Protein AF-A0A2V8X1L9-F1 (afdb_monomer_lite)

Sequence (234 aa):
MTRKKEAHMNFSSSFFAGILWTALLAPAVAGLPQGQNSQAAVSQLGAVSFAGVPQSTQTIVVRVDSVLKKPPAVSLKKGDNVTVELKDPSAFQQGTQATFYTEGWIFGSGVAVKELGHEFNAGGASAAGAGTGETALGYTQEQISDQELRDRLNSADFVVIGRVTDVHRWTVPKSATPRRVSEHDPDWHEAVVQVQSVLKGAQVKGNKVVVRFPGRNDVAWVHSPKFEKNQQGI

Secondary structure (DSSP, 8-state):
---------------------------PPP---------EEEEEES--SSTTS---TTEEEEEES--S---TT----TT-EEEEE-S-GGG--TT-EEEEEEEEEEESSSEEEEEEEEEE----S----SS-HHHHHHHHHHHHHHHHHHHHHHH-S-EEEEEEEEEEEPPPPTTSPPPPPPTT---EEEEEEEEEEEEESSPPGGGEEEEEEE-S--TTTTTS----TT-EE-

Foldseek 3Di:
DDDDDDDDDDDDDDDDDDDDDDDDDDDDDDDDPDQWDKKKFFAAAQDAPDPVDDGGRQKTKIATQTDNDDDPPDPDDHRAIEIEREPDSVVDDGGWMKDFDWDFDDDDPGGYTYGLDIDTDPPDDDDDDPDPRVVVVVVVVVVSVVVVVVVVVVPDQWDFWWWFADKAFDDDDPPDDDDDDDPPDFRKMKTWTQTPGTPHHDDDPPSIDIDIARQDCDPVRVPTDDDDHGDTDD

pLDDT: mean 72.95, std 21.49, range [26.83, 97.12]

Radius of gyration: 32.73 Å; chains: 1; bounding box: 58×50×124 Å

Structure (mmCIF, N/CA/C/O backbone):
data_AF-A0A2V8X1L9-F1
#
_entry.id   AF-A0A2V8X1L9-F1
#
loop_
_atom_site.group_PDB
_atom_site.id
_atom_site.type_symbol
_atom_site.label_atom_id
_atom_site.label_alt_id
_atom_site.label_comp_id
_atom_site.label_asym_id
_atom_site.label_entity_id
_atom_site.label_seq_id
_atom_site.pdbx_PDB_ins_code
_atom_site.Cartn_x
_atom_site.Cartn_y
_atom_site.Cartn_z
_atom_site.occupancy
_atom_site.B_iso_or_equiv
_atom_site.auth_seq_id
_atom_site.auth_comp_id
_atom_site.auth_asym_id
_atom_site.auth_atom_id
_atom_site.pdbx_PDB_model_num
ATOM 1 N N . MET A 1 1 ? 35.071 -14.359 92.914 1.00 40.81 1 MET A N 1
ATOM 2 C CA . MET A 1 1 ? 34.390 -14.413 91.601 1.00 40.81 1 MET A CA 1
ATOM 3 C C . MET A 1 1 ? 33.181 -13.502 91.648 1.00 40.81 1 MET A C 1
ATOM 5 O O . MET A 1 1 ? 32.307 -13.664 92.487 1.00 40.81 1 MET A O 1
ATOM 9 N N . THR A 1 2 ? 33.250 -12.460 90.837 1.00 42.09 2 THR A N 1
ATOM 10 C CA . THR A 1 2 ? 32.562 -11.174 90.944 1.00 42.09 2 THR A CA 1
ATOM 11 C C . THR A 1 2 ? 31.096 -11.261 90.520 1.00 42.09 2 THR A C 1
ATOM 13 O O . THR A 1 2 ? 30.784 -11.633 89.391 1.00 42.09 2 THR A O 1
ATOM 16 N N . ARG A 1 3 ? 30.183 -10.871 91.418 1.00 37.41 3 ARG A N 1
ATOM 17 C CA . ARG A 1 3 ? 28.773 -10.608 91.115 1.00 37.41 3 ARG A CA 1
ATOM 18 C C . ARG A 1 3 ? 28.363 -9.267 91.730 1.00 37.41 3 ARG A C 1
ATOM 20 O O . ARG A 1 3 ? 28.367 -9.123 92.941 1.00 37.41 3 ARG A O 1
ATOM 27 N N . LYS A 1 4 ? 27.878 -8.401 90.836 1.00 33.44 4 LYS A N 1
ATOM 28 C CA . LYS A 1 4 ? 26.681 -7.553 90.967 1.00 33.44 4 LYS A CA 1
ATOM 29 C C . LYS A 1 4 ? 26.754 -6.252 91.801 1.00 33.44 4 LYS A C 1
ATOM 31 O O . LYS A 1 4 ? 26.730 -6.279 93.018 1.00 33.44 4 LYS A O 1
ATOM 36 N N . LYS A 1 5 ? 26.585 -5.160 91.038 1.00 38.94 5 LYS A N 1
ATOM 37 C CA . LYS A 1 5 ? 25.763 -3.952 91.269 1.00 38.94 5 LYS A CA 1
ATOM 38 C C . LYS A 1 5 ? 26.066 -3.047 92.473 1.00 38.94 5 LYS A C 1
ATOM 40 O O . LYS A 1 5 ? 25.576 -3.274 93.567 1.00 38.94 5 LYS A O 1
ATOM 45 N N . GLU A 1 6 ? 26.617 -1.895 92.118 1.00 35.75 6 GLU A N 1
ATOM 46 C CA . GLU A 1 6 ? 26.373 -0.547 92.650 1.00 35.75 6 GLU A CA 1
ATOM 47 C C . GLU A 1 6 ? 26.280 0.363 91.401 1.00 35.75 6 GLU A C 1
ATOM 49 O O . GLU A 1 6 ? 26.798 -0.011 90.351 1.00 35.75 6 GLU A O 1
ATOM 54 N N . ALA A 1 7 ? 25.647 1.527 91.334 1.00 35.28 7 ALA A N 1
ATOM 55 C CA . ALA A 1 7 ? 24.811 2.311 92.228 1.00 35.28 7 ALA A CA 1
ATOM 56 C C . ALA A 1 7 ? 24.278 3.491 91.376 1.00 35.28 7 ALA A C 1
ATOM 58 O O . ALA A 1 7 ? 24.995 3.996 90.522 1.00 35.28 7 ALA A O 1
ATOM 59 N N . HIS A 1 8 ? 23.029 3.883 91.636 1.00 31.09 8 HIS A N 1
ATOM 60 C CA . HIS A 1 8 ? 22.464 5.244 91.626 1.00 31.09 8 HIS A CA 1
ATOM 61 C C . HIS A 1 8 ? 22.627 6.174 90.391 1.00 31.09 8 HIS A C 1
ATOM 63 O O . HIS A 1 8 ? 23.721 6.516 89.974 1.00 31.09 8 HIS A O 1
ATOM 69 N N . MET A 1 9 ? 21.537 6.538 89.694 1.00 29.69 9 MET A N 1
ATOM 70 C CA . MET A 1 9 ? 20.542 7.604 89.997 1.00 29.69 9 MET A CA 1
ATOM 71 C C . MET A 1 9 ? 21.063 9.022 89.680 1.00 29.69 9 MET A C 1
ATOM 73 O O . MET A 1 9 ? 21.960 9.486 90.373 1.00 29.69 9 MET A O 1
ATOM 77 N N . ASN A 1 10 ? 20.460 9.726 88.703 1.00 30.48 10 ASN A N 1
ATOM 78 C CA . ASN A 1 10 ? 19.725 10.997 88.910 1.00 30.48 10 ASN A CA 1
ATOM 79 C C . ASN A 1 10 ? 19.545 11.890 87.658 1.00 30.48 10 ASN A C 1
ATOM 81 O O . ASN A 1 10 ? 20.459 12.046 86.863 1.00 30.48 10 ASN A O 1
ATOM 85 N N . PHE A 1 11 ? 18.357 12.524 87.630 1.00 31.80 11 PHE A N 1
ATOM 86 C CA . PHE A 1 11 ? 17.989 13.889 87.184 1.00 31.80 11 PHE A CA 1
ATOM 87 C C . PHE A 1 11 ? 18.270 14.323 85.727 1.00 31.80 11 PHE A C 1
ATOM 89 O O . PHE A 1 11 ? 19.395 14.286 85.264 1.00 31.80 11 PHE A O 1
ATOM 96 N N . SER A 1 12 ? 17.268 14.659 84.900 1.00 29.22 12 SER A N 1
ATOM 97 C CA . SER A 1 12 ? 16.266 15.757 84.925 1.00 29.22 12 SER A CA 1
ATOM 98 C C . SER A 1 12 ? 16.727 17.022 84.180 1.00 29.22 12 SER A C 1
ATOM 100 O O . SER A 1 12 ? 17.724 17.627 84.542 1.00 29.22 12 SER A O 1
ATOM 102 N N . SER A 1 13 ? 15.904 17.398 83.190 1.00 29.02 13 SER A N 1
ATOM 103 C CA . SER A 1 13 ? 15.524 18.745 82.720 1.00 29.02 13 SER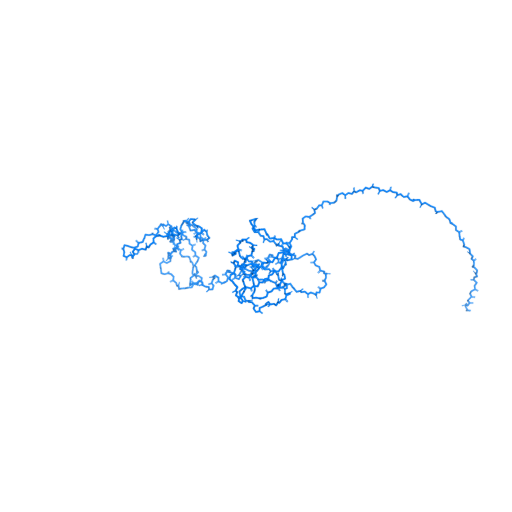 A CA 1
ATOM 104 C C . SER A 1 13 ? 16.604 19.788 82.393 1.00 29.02 13 SER A C 1
ATOM 106 O O . SER A 1 13 ? 17.300 20.253 83.289 1.00 29.02 13 SER A O 1
ATOM 108 N N . SER A 1 14 ? 16.569 20.335 81.162 1.00 31.83 14 SER A N 1
ATOM 109 C CA . SER A 1 14 ? 16.125 21.730 80.896 1.00 31.83 14 SER A CA 1
ATOM 110 C C . SER A 1 14 ? 16.596 22.330 79.549 1.00 31.83 14 SER A C 1
ATOM 112 O O . SER A 1 14 ? 17.787 22.469 79.319 1.00 31.83 14 SER A O 1
ATOM 114 N N . PHE A 1 15 ? 15.608 22.808 78.773 1.00 28.77 15 PHE A N 1
ATOM 115 C CA . PHE A 1 15 ? 15.495 24.136 78.124 1.00 28.77 15 PHE A CA 1
ATOM 116 C C . PHE A 1 15 ? 16.276 24.586 76.857 1.00 28.77 15 PHE A C 1
ATOM 118 O O . PHE A 1 15 ? 17.437 24.269 76.637 1.00 28.77 15 PHE A O 1
ATOM 125 N N . PHE A 1 16 ? 15.564 25.495 76.153 1.00 30.25 16 PHE A N 1
ATOM 126 C CA . PHE A 1 16 ? 15.884 26.453 75.067 1.00 30.25 16 PHE A CA 1
ATOM 127 C C . PHE A 1 16 ? 15.690 25.952 73.619 1.00 30.25 16 PHE A C 1
ATOM 129 O O . PHE A 1 16 ? 16.371 25.041 73.179 1.00 30.25 16 PHE A O 1
ATOM 136 N N . ALA A 1 17 ? 14.646 26.363 72.879 1.00 27.16 17 ALA A N 1
ATOM 137 C CA . ALA A 1 17 ? 14.254 27.691 72.348 1.00 27.16 17 ALA A CA 1
ATOM 138 C C . ALA A 1 17 ? 14.677 27.876 70.871 1.00 27.16 17 ALA A C 1
ATOM 140 O O . ALA A 1 17 ? 15.797 27.542 70.507 1.00 27.16 17 ALA A O 1
ATOM 141 N N . GLY A 1 18 ? 13.788 28.454 70.047 1.00 27.91 18 GLY A N 1
ATOM 142 C CA . GLY A 1 18 ? 14.065 28.907 68.667 1.00 27.91 18 GLY A CA 1
ATOM 143 C C . GLY A 1 18 ? 13.053 28.356 67.651 1.00 27.91 18 GLY A C 1
ATOM 144 O O . GLY A 1 18 ? 13.156 27.204 67.260 1.00 27.91 18 GLY A O 1
ATOM 145 N N . ILE A 1 19 ? 11.922 29.017 67.378 1.00 33.62 19 ILE A N 1
ATOM 146 C CA . ILE A 1 19 ? 11.718 30.198 66.507 1.00 33.62 19 ILE A CA 1
ATOM 147 C C . ILE A 1 19 ? 11.780 29.862 65.001 1.00 33.62 19 ILE A C 1
ATOM 149 O O . ILE A 1 19 ? 12.839 29.766 64.395 1.00 33.62 19 ILE A O 1
ATOM 153 N N . LEU A 1 20 ? 10.571 29.710 64.448 1.00 26.83 20 LEU A N 1
ATOM 154 C CA . LEU A 1 20 ? 10.022 30.245 63.193 1.00 26.83 20 LEU A CA 1
ATOM 155 C C . LEU A 1 20 ? 10.998 30.944 62.221 1.00 26.83 20 LEU A C 1
ATOM 157 O O . LEU A 1 20 ? 11.445 32.045 62.516 1.00 26.83 20 LEU A O 1
ATOM 161 N N . TRP A 1 21 ? 11.155 30.404 61.006 1.00 26.89 21 TRP A N 1
ATOM 162 C CA . TRP A 1 21 ? 11.522 31.166 59.801 1.00 26.89 21 TRP A CA 1
ATOM 163 C C . TRP A 1 21 ? 10.504 30.884 58.687 1.00 26.89 21 TRP A C 1
ATOM 165 O O . TRP A 1 21 ? 10.397 29.775 58.170 1.00 26.89 21 TRP A O 1
ATOM 175 N N . THR A 1 22 ? 9.742 31.914 58.326 1.00 37.50 22 THR A N 1
ATOM 176 C CA . THR A 1 22 ? 9.046 32.039 57.044 1.00 37.50 22 THR A CA 1
ATOM 177 C C . THR A 1 22 ? 10.067 32.263 55.933 1.00 37.50 22 THR A C 1
ATOM 179 O O . THR A 1 22 ? 10.835 33.220 56.002 1.00 37.50 22 THR A O 1
ATOM 182 N N . ALA A 1 23 ? 10.013 31.454 54.877 1.00 36.12 23 ALA A N 1
ATOM 183 C CA . ALA A 1 23 ? 10.635 31.765 53.596 1.00 36.12 23 ALA A CA 1
ATOM 184 C C . ALA A 1 23 ? 9.617 31.529 52.471 1.00 36.12 23 ALA A C 1
ATOM 186 O O . ALA A 1 23 ? 9.312 30.394 52.109 1.00 36.12 23 ALA A O 1
ATOM 187 N N . LEU A 1 24 ? 9.083 32.630 51.930 1.00 39.97 24 LEU A N 1
ATOM 188 C CA . LEU A 1 24 ? 8.652 32.685 50.537 1.00 39.97 24 LEU A CA 1
ATOM 189 C C . LEU A 1 24 ? 9.900 32.510 49.668 1.00 39.97 24 LEU A C 1
ATOM 191 O O . LEU A 1 24 ? 10.828 33.301 49.806 1.00 39.97 24 LEU A O 1
ATOM 195 N N . LEU A 1 25 ? 9.882 31.545 48.752 1.00 33.91 25 LEU A N 1
ATOM 196 C CA . LEU A 1 25 ? 10.544 31.621 47.446 1.00 33.91 25 LEU A CA 1
ATOM 197 C C . LEU A 1 25 ? 10.112 30.409 46.618 1.00 33.91 25 LEU A C 1
ATOM 199 O O . LEU A 1 25 ? 10.512 29.276 46.870 1.00 33.91 25 LEU A O 1
ATOM 203 N N . ALA A 1 26 ? 9.267 30.670 45.624 1.00 43.47 26 ALA A N 1
ATOM 204 C CA . ALA A 1 26 ? 9.088 29.769 44.502 1.00 43.47 26 ALA A CA 1
ATOM 205 C C . ALA A 1 26 ? 10.392 29.702 43.691 1.00 43.47 26 ALA A C 1
ATOM 207 O O . ALA A 1 26 ? 11.016 30.739 43.455 1.00 43.47 26 ALA A O 1
ATOM 208 N N . PRO A 1 27 ? 10.721 28.526 43.146 1.00 36.75 27 PRO A N 1
ATOM 209 C CA . PRO A 1 27 ? 11.307 28.453 41.827 1.00 36.75 27 PRO A CA 1
ATOM 210 C C . PRO A 1 27 ? 10.333 27.742 40.889 1.00 36.75 27 PRO A C 1
ATOM 212 O O . PRO A 1 27 ? 9.888 26.620 41.131 1.00 36.75 27 PRO A O 1
ATOM 215 N N . ALA A 1 28 ? 10.015 28.422 39.790 1.00 40.41 28 ALA A N 1
ATOM 216 C CA . ALA A 1 28 ? 9.511 27.784 38.591 1.00 40.41 28 ALA A CA 1
ATOM 217 C C . ALA A 1 28 ? 10.495 26.677 38.181 1.00 40.41 28 ALA A C 1
ATOM 219 O O . ALA A 1 28 ? 11.647 26.962 37.854 1.00 40.41 28 ALA A O 1
ATOM 220 N N . VAL A 1 29 ? 10.047 25.422 38.204 1.00 37.03 29 VAL A N 1
ATOM 221 C CA . VAL A 1 29 ? 10.739 24.329 37.520 1.00 37.03 29 VAL A CA 1
ATOM 222 C C . VAL A 1 29 ? 10.028 24.101 36.198 1.00 37.03 29 VAL A C 1
ATOM 224 O O . VAL A 1 29 ? 8.828 23.837 36.139 1.00 37.03 29 VAL A O 1
ATOM 227 N N . ALA A 1 30 ? 10.818 24.297 35.150 1.00 31.61 30 ALA A N 1
ATOM 228 C CA . ALA A 1 30 ? 10.492 24.165 33.750 1.00 31.61 30 ALA A CA 1
ATOM 229 C C . ALA A 1 30 ? 9.739 22.865 33.436 1.00 31.61 30 ALA A C 1
ATOM 231 O O . ALA A 1 30 ? 10.090 21.785 33.911 1.00 31.61 30 ALA A O 1
ATOM 232 N N . GLY A 1 31 ? 8.727 22.991 32.575 1.00 31.81 31 GLY A N 1
ATOM 233 C CA . GLY A 1 31 ? 8.073 21.860 31.940 1.00 31.81 31 GLY A CA 1
ATOM 234 C C . GLY A 1 31 ? 9.080 21.074 31.107 1.00 31.81 31 GLY A C 1
ATOM 235 O O . GLY A 1 31 ? 9.596 21.565 30.105 1.00 31.81 31 GLY A O 1
ATOM 236 N N . LEU A 1 32 ? 9.339 19.843 31.530 1.00 28.42 32 LEU A N 1
ATOM 237 C CA . LEU A 1 32 ? 9.913 18.812 30.681 1.00 28.42 32 LEU A CA 1
ATOM 238 C C . LEU A 1 32 ? 8.777 18.247 29.811 1.00 28.42 32 LEU A C 1
ATOM 240 O O . LEU A 1 32 ? 7.726 17.901 30.360 1.00 28.42 32 LEU A O 1
ATOM 244 N N . PRO A 1 33 ? 8.937 18.141 28.481 1.00 33.91 33 PRO A N 1
ATOM 245 C CA . PRO A 1 33 ? 7.955 17.468 27.647 1.00 33.91 33 PRO A CA 1
ATOM 246 C C . PRO A 1 33 ? 8.011 15.971 27.968 1.00 33.91 33 PRO A C 1
ATOM 248 O O . PRO A 1 33 ? 8.918 15.262 27.538 1.00 33.91 33 PRO A O 1
ATOM 251 N N . GLN A 1 34 ? 7.062 15.484 28.770 1.00 32.19 34 GLN A N 1
ATOM 252 C CA . GLN A 1 34 ? 6.859 14.047 28.928 1.00 32.19 34 GLN A CA 1
ATOM 253 C C . GLN A 1 34 ? 6.385 13.484 27.586 1.00 32.19 34 GLN A C 1
ATOM 255 O O . GLN A 1 34 ? 5.297 13.823 27.120 1.00 32.19 34 GLN A O 1
ATOM 260 N N . GLY A 1 35 ? 7.221 12.642 26.974 1.00 29.89 35 GLY A N 1
ATOM 261 C CA . GLY A 1 35 ? 6.870 11.835 25.810 1.00 29.89 35 GLY A CA 1
ATOM 262 C C . GLY A 1 35 ? 5.587 11.048 26.078 1.00 29.89 35 GLY A C 1
ATOM 263 O O . GLY A 1 35 ? 5.426 10.424 27.128 1.00 29.89 35 GLY A O 1
ATOM 264 N N . GLN A 1 36 ? 4.633 11.167 25.158 1.00 33.34 36 GLN A N 1
ATOM 265 C CA . GLN A 1 36 ? 3.248 10.751 25.355 1.00 33.34 36 GLN A CA 1
ATOM 266 C C . GLN A 1 36 ? 3.009 9.389 24.692 1.00 33.34 36 GLN A C 1
ATOM 268 O O . GLN A 1 36 ? 2.924 9.313 23.474 1.00 33.34 36 GLN A O 1
ATOM 273 N N . ASN A 1 37 ? 2.888 8.327 25.495 1.00 35.59 37 ASN A N 1
ATOM 274 C CA . ASN A 1 37 ? 2.494 6.976 25.063 1.00 35.59 37 ASN A CA 1
ATOM 275 C C . ASN A 1 37 ? 0.999 6.939 24.695 1.00 35.59 37 ASN A C 1
ATOM 277 O O . ASN A 1 37 ? 0.234 7.542 25.435 1.00 35.59 37 ASN A O 1
ATOM 281 N N . SER A 1 38 ? 0.547 6.206 23.664 1.00 42.19 38 SER A N 1
ATOM 282 C CA . SER A 1 38 ? -0.878 5.940 23.334 1.00 42.19 38 SER A CA 1
ATOM 283 C C . SER A 1 38 ? -1.353 4.560 23.662 1.00 42.19 38 SER A C 1
ATOM 285 O O . SER A 1 38 ? -0.887 3.584 23.095 1.00 42.19 38 SER A O 1
ATOM 287 N N . GLN A 1 39 ? -2.368 4.537 24.507 1.00 59.12 39 GLN A N 1
ATOM 288 C CA . GLN A 1 39 ? -3.087 3.368 24.962 1.00 59.12 39 GLN A CA 1
ATOM 289 C C . GLN A 1 39 ? -4.573 3.620 24.669 1.00 59.12 39 GLN A C 1
ATOM 291 O O . GLN A 1 39 ? -5.032 4.766 24.721 1.00 59.12 39 GLN A O 1
ATOM 296 N N . ALA A 1 40 ? -5.325 2.585 24.311 1.00 68.12 40 ALA A N 1
ATOM 297 C CA . ALA A 1 40 ? -6.775 2.660 24.166 1.00 68.12 40 ALA A CA 1
ATOM 298 C C . ALA A 1 40 ? -7.423 1.374 24.691 1.00 68.12 40 ALA A C 1
ATOM 300 O O . ALA A 1 40 ? -6.854 0.287 24.568 1.00 68.12 40 ALA A O 1
ATOM 301 N N . ALA A 1 41 ? -8.620 1.500 25.261 1.00 73.75 41 ALA A N 1
ATOM 302 C CA . ALA A 1 41 ? -9.395 0.383 25.788 1.00 73.75 41 ALA A CA 1
ATOM 303 C C . ALA A 1 41 ? -10.593 0.076 24.882 1.00 73.75 41 ALA A C 1
ATOM 305 O O . ALA A 1 41 ? -11.353 0.978 24.522 1.00 73.75 41 ALA A O 1
ATOM 306 N N . VAL A 1 42 ? -10.801 -1.196 24.538 1.00 73.75 42 VAL A N 1
ATOM 307 C CA . VAL A 1 42 ? -11.973 -1.635 23.767 1.00 73.75 42 VAL A CA 1
ATOM 308 C C . VAL A 1 42 ? -13.238 -1.402 24.590 1.00 73.75 42 VAL A C 1
ATOM 310 O O . VAL A 1 42 ? -13.406 -1.982 25.663 1.00 73.75 42 VAL A O 1
ATOM 313 N N . SER A 1 43 ? -14.146 -0.560 24.100 1.00 71.44 43 SER A N 1
ATOM 314 C CA . SER A 1 43 ? -15.394 -0.232 24.792 1.00 71.44 43 SER A CA 1
ATOM 315 C C . SER A 1 43 ? -16.577 -1.056 24.288 1.00 71.44 43 SER A C 1
ATOM 317 O O . SER A 1 43 ? -17.408 -1.454 25.106 1.00 71.44 43 SER A O 1
ATOM 319 N N . GLN A 1 44 ? -16.654 -1.344 22.981 1.00 72.69 44 GLN A N 1
ATOM 320 C CA . GLN A 1 44 ? -17.733 -2.129 22.365 1.00 72.69 44 GLN A CA 1
ATOM 321 C C . GLN A 1 44 ? -17.217 -2.958 21.179 1.00 72.69 44 GLN A C 1
ATOM 323 O O . GLN A 1 44 ? -16.432 -2.464 20.374 1.00 72.69 44 GLN A O 1
ATOM 328 N N . LEU A 1 45 ? -17.693 -4.200 21.046 1.00 75.94 45 LEU A N 1
ATOM 329 C CA . LEU A 1 45 ? -17.408 -5.075 19.902 1.00 75.94 45 LEU A CA 1
ATOM 330 C C . LEU A 1 45 ? -18.542 -5.017 18.874 1.00 75.94 45 LEU A C 1
ATOM 332 O O . LEU A 1 45 ? -19.707 -4.888 19.249 1.00 75.94 45 LEU A O 1
ATOM 336 N N . GLY A 1 46 ? -18.209 -5.146 17.588 1.00 74.00 46 GLY A N 1
ATOM 337 C CA . GLY A 1 46 ? -19.187 -5.160 16.497 1.00 74.00 46 GLY A CA 1
ATOM 338 C C . GLY A 1 46 ? -19.970 -3.853 16.353 1.00 74.00 46 GLY A C 1
ATOM 339 O O . GLY A 1 46 ? -21.117 -3.884 15.915 1.00 74.00 46 GLY A O 1
ATOM 340 N N . ALA A 1 47 ? -19.400 -2.725 16.782 1.00 78.75 47 ALA A N 1
ATOM 341 C CA . ALA A 1 47 ? -20.075 -1.437 16.909 1.00 78.75 47 ALA A CA 1
ATOM 342 C C . ALA A 1 47 ? -19.250 -0.304 16.285 1.00 78.75 47 ALA A C 1
ATOM 344 O O . ALA A 1 47 ? -18.044 -0.433 16.075 1.00 78.75 47 ALA A O 1
ATOM 345 N N . VAL A 1 48 ? -19.914 0.822 16.025 1.00 80.44 48 VAL A N 1
ATOM 346 C CA . VAL A 1 48 ? -19.321 2.027 15.433 1.00 80.44 48 VAL A CA 1
ATOM 347 C C . VAL A 1 48 ? -19.631 3.251 16.294 1.00 80.44 48 VAL A C 1
ATOM 349 O O . VAL A 1 48 ? -20.692 3.340 16.910 1.00 80.44 48 VAL A O 1
ATOM 352 N N . SER A 1 49 ? -18.707 4.212 16.345 1.00 81.56 49 SER A N 1
ATOM 353 C CA . SER A 1 49 ? -18.830 5.428 17.161 1.00 81.56 49 SER A CA 1
ATOM 354 C C . SER A 1 49 ? -19.634 6.549 16.492 1.00 81.56 49 SER A C 1
ATOM 356 O O . SER A 1 49 ? -19.972 7.528 17.156 1.00 81.56 49 SER A O 1
ATOM 358 N N . PHE A 1 50 ? -19.964 6.421 15.200 1.00 83.69 50 PHE A N 1
ATOM 359 C CA . PHE A 1 50 ? -20.825 7.351 14.464 1.00 83.69 50 PHE A CA 1
ATOM 360 C C . PHE A 1 50 ? -21.449 6.690 13.224 1.00 83.69 50 PHE A C 1
ATOM 362 O O . PHE A 1 50 ? -20.890 5.760 12.650 1.00 83.69 50 PHE A O 1
ATOM 369 N N . ALA A 1 51 ? -22.597 7.208 12.775 1.00 80.44 51 ALA A N 1
ATOM 370 C CA . ALA A 1 51 ? -23.404 6.625 11.692 1.00 80.44 51 ALA A CA 1
ATOM 371 C C . ALA A 1 51 ? -22.736 6.619 10.299 1.00 80.44 51 ALA A C 1
ATOM 373 O O . ALA A 1 51 ? -23.257 6.007 9.373 1.00 80.44 51 ALA A O 1
ATOM 374 N N . GLY A 1 52 ? -21.602 7.306 10.133 1.00 78.00 52 GLY A N 1
ATOM 375 C CA . GLY A 1 52 ? -20.870 7.387 8.864 1.00 78.00 52 GLY A CA 1
ATOM 376 C C . GLY A 1 52 ? -19.995 6.169 8.555 1.00 78.00 52 GLY A C 1
ATOM 377 O O . GLY A 1 52 ? -19.347 6.161 7.514 1.00 78.00 52 GLY A O 1
ATOM 378 N N . VAL A 1 53 ? -19.958 5.165 9.437 1.00 80.94 53 VAL A N 1
ATOM 379 C CA . VAL A 1 53 ? -19.164 3.940 9.271 1.00 80.94 53 VAL A CA 1
ATOM 380 C C . VAL A 1 53 ? -20.097 2.735 9.118 1.00 80.94 53 VAL A C 1
ATOM 382 O O . VAL A 1 53 ? -20.982 2.560 9.958 1.00 80.94 53 VAL A O 1
ATOM 385 N N . PRO A 1 54 ? -19.915 1.877 8.097 1.00 82.06 54 PRO A N 1
ATOM 386 C CA . PRO A 1 54 ? -20.641 0.615 8.002 1.00 82.06 54 PRO A CA 1
ATOM 387 C C . PRO A 1 54 ? -20.307 -0.294 9.188 1.00 82.06 54 PRO A C 1
ATOM 389 O O . PRO A 1 54 ? -19.151 -0.655 9.394 1.00 82.06 54 PRO A O 1
ATOM 392 N N . GLN A 1 55 ? -21.317 -0.671 9.967 1.00 87.06 55 GLN A N 1
ATOM 393 C CA . GLN A 1 55 ? -21.144 -1.590 11.088 1.00 87.06 55 GLN A CA 1
ATOM 394 C C . GLN A 1 55 ? -20.912 -3.017 10.579 1.00 87.06 55 GLN A C 1
ATOM 396 O O . GLN A 1 55 ? -21.642 -3.505 9.715 1.00 87.06 55 GLN A O 1
ATOM 401 N N . SER A 1 56 ? -19.915 -3.702 11.135 1.00 86.25 56 SER A N 1
ATOM 402 C CA . SER A 1 56 ? -19.608 -5.099 10.819 1.00 86.25 56 SER A CA 1
ATOM 403 C C . SER A 1 56 ? -19.111 -5.849 12.057 1.00 86.25 56 SER A C 1
ATOM 405 O O . SER A 1 56 ? -18.883 -5.265 13.117 1.00 86.25 56 SER A O 1
ATOM 407 N N . THR A 1 57 ? -18.902 -7.160 11.936 1.00 85.44 57 THR A N 1
ATOM 408 C CA . THR A 1 57 ? -18.263 -7.963 12.994 1.00 85.44 57 THR A CA 1
ATOM 409 C C . THR A 1 57 ? -16.785 -7.619 13.199 1.00 85.44 57 THR A C 1
ATOM 411 O O . THR A 1 57 ? -16.212 -8.004 14.212 1.00 85.44 57 THR A O 1
ATOM 414 N N . GLN A 1 58 ? -16.174 -6.890 12.261 1.00 87.69 58 GLN A N 1
ATOM 415 C CA . GLN A 1 58 ? -14.779 -6.452 12.316 1.00 87.69 58 GLN A CA 1
ATOM 416 C C . GLN A 1 58 ? -14.626 -5.047 12.909 1.00 87.69 58 GLN A C 1
ATOM 418 O O . GLN A 1 58 ? -13.515 -4.646 13.237 1.00 87.69 58 GLN A O 1
ATOM 423 N N . THR A 1 59 ? -15.714 -4.286 13.060 1.00 88.50 59 THR A N 1
ATOM 424 C CA . THR A 1 59 ? -15.659 -2.947 13.658 1.00 88.50 59 THR A CA 1
ATOM 425 C C . THR A 1 59 ? -15.777 -3.013 15.172 1.00 88.50 59 THR A C 1
ATOM 427 O O . THR A 1 59 ? -16.702 -3.632 15.697 1.00 88.50 59 THR A O 1
ATOM 430 N N . ILE A 1 60 ? -14.883 -2.332 15.878 1.00 90.00 60 ILE A N 1
ATOM 431 C CA . ILE A 1 60 ? -14.960 -2.135 17.325 1.00 90.00 60 ILE A CA 1
ATOM 432 C C . ILE A 1 60 ? -14.937 -0.645 17.659 1.00 90.00 60 ILE A C 1
ATOM 434 O O . ILE A 1 60 ? -14.391 0.167 16.911 1.00 90.00 60 ILE A O 1
ATOM 438 N N . VAL A 1 61 ? -15.483 -0.287 18.819 1.00 89.19 61 VAL A N 1
ATOM 439 C CA . VAL A 1 61 ? -15.295 1.039 19.408 1.00 89.19 61 VAL A CA 1
ATOM 440 C C . VAL A 1 61 ? -14.214 0.937 20.470 1.00 89.19 61 VAL A C 1
ATOM 442 O O . VAL A 1 61 ? -14.308 0.122 21.389 1.00 89.19 61 VAL A O 1
ATOM 445 N N . VAL A 1 62 ? -13.195 1.782 20.356 1.00 90.38 62 VAL A N 1
ATOM 446 C CA . VAL A 1 62 ? -12.146 1.943 21.364 1.00 90.38 62 VAL A CA 1
ATOM 447 C C . VAL A 1 62 ? -12.253 3.322 21.991 1.00 90.38 62 VAL A C 1
ATOM 449 O O . VAL A 1 62 ? -12.459 4.323 21.300 1.00 90.38 62 VAL A O 1
ATOM 452 N N . ARG A 1 63 ? -12.108 3.386 23.310 1.00 90.44 63 ARG A N 1
ATOM 453 C CA . ARG A 1 63 ? -11.955 4.641 24.035 1.00 90.44 63 ARG A CA 1
ATOM 454 C C . ARG A 1 63 ? -10.476 4.982 24.105 1.00 90.44 63 ARG A C 1
ATOM 456 O O . ARG A 1 63 ? -9.676 4.191 24.595 1.00 90.44 63 ARG A O 1
ATOM 463 N N . VAL A 1 64 ? -10.120 6.163 23.622 1.00 89.12 64 VAL A N 1
ATOM 464 C CA . VAL A 1 64 ? -8.733 6.627 23.586 1.00 89.12 64 VAL A CA 1
ATOM 465 C C . VAL A 1 64 ? -8.284 7.000 24.993 1.00 89.12 64 VAL A C 1
ATOM 467 O O . VAL A 1 64 ? -8.823 7.933 25.585 1.00 89.12 64 VAL A O 1
ATOM 470 N N . ASP A 1 65 ? -7.267 6.331 25.524 1.00 83.00 65 ASP A N 1
ATOM 471 C CA . ASP A 1 65 ? -6.651 6.729 26.792 1.00 83.00 65 ASP A CA 1
ATOM 472 C C . ASP A 1 65 ? -5.501 7.716 26.564 1.00 83.00 65 ASP A C 1
ATOM 474 O O . ASP A 1 65 ? -5.302 8.631 27.371 1.00 83.00 65 ASP A O 1
ATOM 478 N N . SER A 1 66 ? -4.806 7.612 25.431 1.00 76.12 66 SER A N 1
ATOM 479 C CA . SER A 1 66 ? -3.776 8.561 24.999 1.00 76.12 66 SER A CA 1
ATOM 480 C C . SER A 1 66 ? -3.478 8.457 23.493 1.00 76.12 66 SER A C 1
ATOM 482 O O . SER A 1 66 ? -3.926 7.513 22.853 1.00 76.12 66 SER A O 1
ATOM 484 N N . VAL A 1 67 ? -2.758 9.430 22.901 1.00 83.62 67 VAL A N 1
ATOM 485 C CA . VAL A 1 67 ? -2.428 9.490 21.450 1.00 83.62 67 VAL A CA 1
ATOM 486 C C . VAL A 1 67 ? -0.900 9.624 21.236 1.00 83.62 67 VAL A C 1
ATOM 488 O O . VAL A 1 67 ? -0.342 10.627 21.661 1.00 83.62 67 VAL A O 1
ATOM 491 N N . LEU A 1 68 ? -0.238 8.644 20.586 1.00 77.00 68 LEU A N 1
ATOM 492 C CA . LEU A 1 68 ? 1.214 8.589 20.301 1.00 77.00 68 LEU A CA 1
ATOM 493 C C . LEU A 1 68 ? 1.538 9.530 19.153 1.00 77.00 68 LEU A C 1
ATOM 495 O O . LEU A 1 68 ? 2.440 10.358 19.211 1.00 77.00 68 LEU A O 1
ATOM 499 N N . LYS A 1 69 ? 0.806 9.338 18.056 1.00 79.19 69 LYS A N 1
ATOM 500 C CA . LYS A 1 69 ? 1.042 9.991 16.780 1.00 79.19 69 LYS A CA 1
ATOM 501 C C . LYS A 1 69 ? -0.286 10.136 16.065 1.00 79.19 69 LYS A C 1
ATOM 503 O O . LYS A 1 69 ? -1.044 9.179 15.937 1.00 79.19 69 LYS A O 1
ATOM 508 N N . LYS A 1 70 ? -0.558 11.346 15.590 1.00 80.50 70 LYS A N 1
ATOM 509 C CA . LYS A 1 70 ? -1.707 11.638 14.737 1.00 80.50 70 LYS A CA 1
ATOM 510 C C . LYS A 1 70 ? -1.324 12.677 13.687 1.00 80.50 70 LYS A C 1
ATOM 512 O O . LYS A 1 70 ? -0.515 13.559 13.988 1.00 80.50 70 LYS A O 1
ATOM 517 N N . PRO A 1 71 ? -1.912 12.629 12.485 1.00 73.94 71 PRO A N 1
ATOM 518 C CA . PRO A 1 71 ? -1.800 13.728 11.538 1.00 73.94 71 PRO A CA 1
ATOM 519 C C . PRO A 1 71 ? -2.318 15.039 12.164 1.00 73.94 71 PRO A C 1
ATOM 521 O O . PRO A 1 71 ? -3.294 15.002 12.923 1.00 73.94 71 PRO A O 1
ATOM 524 N N . PRO A 1 72 ? -1.731 16.208 11.840 1.00 73.06 72 PRO A N 1
ATOM 525 C CA . PRO A 1 72 ? -2.183 17.496 12.376 1.00 73.06 72 PRO A CA 1
ATOM 526 C C . PRO A 1 72 ? -3.668 17.784 12.118 1.00 73.06 72 PRO A C 1
ATOM 528 O O . PRO A 1 72 ? -4.327 18.388 12.957 1.00 73.06 72 PRO A O 1
ATOM 531 N N . ALA A 1 73 ? -4.198 17.295 10.992 1.00 72.56 73 ALA A N 1
ATOM 532 C CA . ALA A 1 73 ? -5.589 17.468 10.581 1.00 72.56 73 ALA A CA 1
ATOM 533 C C . ALA A 1 73 ? -6.609 16.673 11.423 1.00 72.56 73 ALA A C 1
ATOM 535 O O . ALA A 1 73 ? -7.805 16.934 11.330 1.00 72.56 73 ALA A O 1
ATOM 536 N N . VAL A 1 74 ? -6.168 15.707 12.239 1.00 78.19 74 VAL A N 1
ATOM 537 C CA . VAL A 1 74 ? -7.066 14.871 13.049 1.00 78.19 74 VAL A CA 1
ATOM 538 C C . VAL A 1 74 ? -7.170 15.438 14.461 1.00 78.19 74 VAL A C 1
ATOM 540 O O . VAL A 1 74 ? -6.192 15.454 15.213 1.00 78.19 74 VAL A O 1
ATOM 543 N N . SER A 1 75 ? -8.366 15.865 14.857 1.00 80.88 75 SER A N 1
ATOM 544 C CA . SER A 1 75 ? -8.666 16.283 16.232 1.00 80.88 75 SER A CA 1
ATOM 545 C C . SER A 1 75 ? -9.090 15.083 17.073 1.00 80.88 75 SER A C 1
ATOM 547 O O . SER A 1 75 ? -10.278 14.842 17.258 1.00 80.88 75 SER A O 1
ATOM 549 N N . LEU A 1 76 ? -8.103 14.335 17.570 1.00 83.94 76 LEU A N 1
ATOM 550 C CA . LEU A 1 76 ? -8.301 13.225 18.502 1.00 83.94 76 LEU A CA 1
ATOM 551 C C . LEU A 1 76 ? -7.689 13.560 19.863 1.00 83.94 76 LEU A C 1
ATOM 553 O O . LEU A 1 76 ? -6.525 13.971 19.929 1.00 83.94 76 LEU A O 1
ATOM 557 N N . LYS A 1 77 ? -8.463 13.381 20.936 1.00 84.12 77 LYS A N 1
ATOM 558 C CA . LYS A 1 77 ? -8.037 13.604 22.325 1.00 84.12 77 LYS A CA 1
ATOM 559 C C . LYS A 1 77 ? -8.398 12.417 23.216 1.00 84.12 77 LYS A C 1
ATOM 561 O O . LYS A 1 77 ? -9.224 11.571 22.879 1.00 84.12 77 LYS A O 1
ATOM 566 N N . LYS A 1 78 ? -7.774 12.378 24.393 1.00 84.38 78 LYS A N 1
ATOM 567 C CA . LYS A 1 78 ? -8.103 11.415 25.446 1.00 84.38 78 LYS A CA 1
ATOM 568 C C . LYS A 1 78 ? -9.599 11.457 25.772 1.00 84.38 78 LYS A C 1
ATOM 570 O O . LYS A 1 78 ? -10.167 12.528 25.973 1.00 84.38 78 LYS A O 1
ATOM 575 N N . GLY A 1 79 ? -10.198 10.279 25.885 1.00 83.75 79 GLY A N 1
ATOM 576 C CA . GLY A 1 79 ? -11.607 10.052 26.175 1.00 83.75 79 GLY A CA 1
ATOM 577 C C . GLY A 1 79 ? -12.501 9.957 24.941 1.00 83.75 79 GLY A C 1
ATOM 578 O O . GLY A 1 79 ? -13.652 9.557 25.101 1.00 83.75 79 GLY A O 1
ATOM 579 N N . ASP A 1 80 ? -12.000 10.285 23.747 1.00 87.44 80 ASP A N 1
ATOM 580 C CA . ASP A 1 80 ? -12.769 10.145 22.512 1.00 87.44 80 ASP A CA 1
ATOM 581 C C . ASP A 1 80 ? -12.993 8.664 22.166 1.00 87.44 80 ASP A C 1
ATOM 583 O O . ASP A 1 80 ? -12.159 7.804 22.458 1.00 87.44 80 ASP A O 1
ATOM 587 N N . ASN A 1 81 ? -14.119 8.381 21.511 1.00 90.31 81 ASN A N 1
ATOM 588 C CA . ASN A 1 81 ? -14.444 7.058 20.991 1.00 90.31 81 ASN A CA 1
ATOM 589 C C . ASN A 1 81 ? -14.094 6.980 19.501 1.00 90.31 81 ASN A C 1
ATOM 591 O O . ASN A 1 81 ? -14.636 7.728 18.683 1.00 90.31 81 ASN A O 1
ATOM 595 N N . VAL A 1 82 ? -13.228 6.039 19.146 1.00 89.44 82 VAL A N 1
ATOM 596 C CA . VAL A 1 82 ? -12.770 5.801 17.774 1.00 89.44 82 VAL A CA 1
ATOM 597 C C . VAL A 1 82 ? -13.312 4.467 17.294 1.00 89.44 82 VAL A C 1
ATOM 599 O O . VAL A 1 82 ? -13.314 3.493 18.044 1.00 89.44 82 VAL A O 1
ATOM 602 N N . THR A 1 83 ? -13.768 4.424 16.045 1.00 89.94 83 THR A N 1
ATOM 603 C CA . THR A 1 83 ? -14.097 3.150 15.397 1.00 89.94 83 THR A CA 1
ATOM 604 C C . THR A 1 83 ? -12.834 2.568 14.781 1.00 89.94 83 THR A C 1
ATOM 606 O O . THR A 1 83 ? -12.163 3.252 14.010 1.00 89.94 83 THR A O 1
ATOM 609 N N . VAL A 1 84 ? -12.516 1.319 15.097 1.00 89.19 84 VAL A N 1
ATOM 610 C CA . VAL A 1 84 ? -11.391 0.592 14.502 1.00 89.19 84 VAL A CA 1
ATOM 611 C C . VAL A 1 84 ? -11.946 -0.601 13.737 1.00 89.19 84 VAL A C 1
ATOM 613 O O . VAL A 1 84 ? -12.664 -1.416 14.311 1.00 89.19 84 VAL A O 1
ATOM 616 N N . GLU A 1 85 ? -11.640 -0.696 12.446 1.00 89.19 85 GLU A N 1
ATOM 617 C CA . GLU A 1 85 ? -11.852 -1.914 11.658 1.00 89.19 85 GLU A CA 1
ATOM 618 C C . GLU A 1 85 ? -10.642 -2.837 11.848 1.00 89.19 85 GLU A C 1
ATOM 620 O O . GLU A 1 85 ? -9.523 -2.475 11.483 1.00 89.19 85 GLU A O 1
ATOM 625 N N . LEU A 1 86 ? -10.869 -3.999 12.459 1.00 87.69 86 LEU A N 1
ATOM 626 C CA . LEU A 1 86 ? -9.837 -4.971 12.810 1.00 87.69 86 LEU A CA 1
ATOM 627 C C . LEU A 1 86 ? -9.584 -5.982 11.691 1.00 87.69 86 LEU A C 1
ATOM 629 O O . LEU A 1 86 ? -10.505 -6.403 10.981 1.00 87.69 86 LEU A O 1
ATOM 633 N N . LYS A 1 87 ? -8.339 -6.459 11.614 1.00 82.81 87 LYS A N 1
ATOM 634 C CA . LYS A 1 87 ? -7.981 -7.618 10.783 1.00 82.81 87 LYS A CA 1
ATOM 635 C C . LYS A 1 87 ? -8.521 -8.913 11.390 1.00 82.81 87 LYS A C 1
ATOM 637 O O . LYS A 1 87 ? -9.109 -9.719 10.673 1.00 82.81 87 LYS A O 1
ATOM 642 N N . ASP A 1 88 ? -8.366 -9.075 12.704 1.00 81.06 88 ASP A N 1
ATOM 643 C CA . ASP A 1 88 ? -8.869 -10.222 13.464 1.00 81.06 88 ASP A CA 1
ATOM 644 C C . ASP A 1 88 ? -9.590 -9.771 14.752 1.00 81.06 88 ASP A C 1
ATOM 646 O O . ASP A 1 88 ? -8.947 -9.470 15.761 1.00 81.06 88 ASP A O 1
ATOM 650 N N . PRO A 1 89 ? -10.937 -9.724 14.754 1.00 82.38 89 PRO A N 1
ATOM 651 C CA . PRO A 1 89 ? -11.703 -9.322 15.930 1.00 82.38 89 PRO A CA 1
ATOM 652 C C . PRO A 1 89 ? -11.703 -10.371 17.049 1.00 82.38 89 PRO A C 1
ATOM 654 O O . PRO A 1 89 ? -12.049 -10.038 18.181 1.00 82.38 89 PRO A O 1
ATOM 657 N N . SER A 1 90 ? -11.322 -11.624 16.770 1.00 80.50 90 SER A N 1
ATOM 658 C CA . SER A 1 90 ? -11.376 -12.710 17.759 1.00 80.50 90 SER A CA 1
ATOM 659 C C . SER A 1 90 ? -10.349 -12.558 18.885 1.00 80.50 90 SER A C 1
ATOM 661 O O . SER A 1 90 ? -10.543 -13.094 19.977 1.00 80.50 90 SER A O 1
ATOM 663 N N . ALA A 1 91 ? -9.301 -11.764 18.650 1.00 78.12 91 ALA A N 1
ATOM 664 C CA . ALA A 1 91 ? -8.262 -11.457 19.626 1.00 78.12 91 ALA A CA 1
ATOM 665 C C . ALA A 1 91 ? -8.704 -10.451 20.710 1.00 78.12 91 ALA A C 1
ATOM 667 O O . ALA A 1 91 ? -8.001 -10.277 21.706 1.00 78.12 91 ALA A O 1
ATOM 668 N N . PHE A 1 92 ? -9.857 -9.788 20.548 1.00 83.69 92 PHE A N 1
ATOM 669 C CA . PHE A 1 92 ? -10.283 -8.690 21.417 1.00 83.69 92 PHE A CA 1
ATOM 670 C C . PHE A 1 92 ? -11.534 -9.017 22.227 1.00 83.69 92 PHE A C 1
ATOM 672 O O . PHE A 1 92 ? -12.506 -9.589 21.738 1.00 83.69 92 PHE A O 1
ATOM 679 N N . GLN A 1 93 ? -11.534 -8.565 23.480 1.00 81.88 93 GLN A N 1
ATOM 680 C CA . GLN A 1 93 ? -12.699 -8.573 24.354 1.00 81.88 93 GLN A CA 1
ATOM 681 C C . GLN A 1 93 ? -12.985 -7.157 24.855 1.00 81.88 93 GLN A C 1
ATOM 683 O O . GLN A 1 93 ? -12.149 -6.254 24.780 1.00 81.88 93 GLN A O 1
ATOM 688 N N . GLN A 1 94 ? -14.194 -6.937 25.366 1.00 78.31 94 GLN A N 1
ATOM 689 C CA . GLN A 1 94 ? -14.517 -5.666 26.002 1.00 78.31 94 GLN A CA 1
ATOM 690 C C . GLN A 1 94 ? -13.589 -5.430 27.205 1.00 78.31 94 GLN A C 1
ATOM 692 O O . GLN A 1 94 ? -13.381 -6.321 28.024 1.00 78.31 94 GLN A O 1
ATOM 697 N N . GLY A 1 95 ? -13.035 -4.223 27.314 1.00 78.56 95 GLY A N 1
ATOM 698 C CA . GLY A 1 95 ? -12.082 -3.841 28.356 1.00 78.56 95 GLY A CA 1
ATOM 699 C C . GLY A 1 95 ? -10.620 -4.160 28.036 1.00 78.56 95 GLY A C 1
ATOM 700 O O . GLY A 1 95 ? -9.742 -3.704 28.768 1.00 78.56 95 GLY A O 1
ATOM 701 N N . THR A 1 96 ? -10.329 -4.877 26.945 1.00 82.50 96 THR A N 1
ATOM 702 C CA . THR A 1 96 ? -8.952 -5.128 26.510 1.00 82.50 96 THR A CA 1
ATOM 703 C C . THR A 1 96 ? -8.237 -3.811 26.218 1.00 82.50 96 THR A C 1
ATOM 705 O O . THR A 1 96 ? -8.748 -2.969 25.478 1.00 82.50 96 THR A O 1
ATOM 708 N N . GLN A 1 97 ? -7.049 -3.635 26.797 1.00 83.75 97 GLN A N 1
ATOM 709 C CA . GLN A 1 97 ? -6.195 -2.481 26.538 1.00 83.75 97 GLN A CA 1
ATOM 710 C C . GLN A 1 97 ? -5.115 -2.848 25.534 1.00 83.75 97 GLN A C 1
ATOM 712 O O . GLN A 1 97 ? -4.369 -3.809 25.733 1.00 83.75 97 GLN A O 1
ATOM 717 N N . ALA A 1 98 ? -5.002 -2.046 24.484 1.00 84.50 98 ALA A N 1
ATOM 718 C CA . ALA A 1 98 ? -3.990 -2.237 23.466 1.00 84.50 98 ALA A CA 1
ATOM 719 C C . ALA A 1 98 ? -3.488 -0.904 22.906 1.00 84.50 98 ALA A C 1
ATOM 721 O O . ALA A 1 98 ? -4.170 0.126 22.951 1.00 84.50 98 ALA A O 1
ATOM 722 N N . THR A 1 99 ? -2.272 -0.939 22.380 1.00 86.56 99 THR A N 1
ATOM 723 C CA . THR A 1 99 ? -1.737 0.092 21.494 1.00 86.56 99 THR A CA 1
ATOM 724 C C . THR A 1 99 ? -2.123 -0.291 20.072 1.00 86.56 99 THR A C 1
ATOM 726 O O . THR A 1 99 ? -1.788 -1.384 19.628 1.00 86.56 99 THR A O 1
ATOM 729 N N . PHE A 1 100 ? -2.838 0.584 19.363 1.00 84.38 100 PHE A N 1
ATOM 730 C CA . PHE A 1 100 ? -3.295 0.328 17.995 1.00 84.38 100 PHE A CA 1
ATOM 731 C C . PHE A 1 100 ? -2.482 1.141 16.988 1.00 84.38 100 PHE A C 1
ATOM 733 O O . PHE A 1 100 ? -2.357 2.361 17.116 1.00 84.38 100 PHE A O 1
ATOM 740 N N . TYR A 1 101 ? -2.000 0.468 15.948 1.00 86.12 101 TYR A N 1
ATOM 741 C CA . TYR A 1 101 ? -1.350 1.070 14.789 1.00 86.12 101 TYR A CA 1
ATOM 742 C C . TYR A 1 101 ? -2.344 1.062 13.647 1.00 86.12 101 TYR A C 1
ATOM 744 O O . TYR A 1 101 ? -2.906 0.018 13.322 1.00 86.12 101 TYR A O 1
ATOM 752 N N . THR A 1 102 ? -2.623 2.233 13.081 1.00 85.06 102 THR A N 1
ATOM 753 C CA . THR A 1 102 ? -3.797 2.388 12.223 1.00 85.06 102 THR A CA 1
ATOM 754 C C . THR A 1 102 ? -3.552 3.317 11.044 1.00 85.06 102 THR A C 1
ATOM 756 O O . THR A 1 102 ? -2.733 4.235 11.120 1.00 85.06 102 THR A O 1
ATOM 759 N N . GLU A 1 103 ? -4.297 3.088 9.965 1.00 83.12 103 GLU A N 1
ATOM 760 C CA . GLU A 1 103 ? -4.428 4.011 8.840 1.00 83.12 103 GLU A CA 1
ATOM 761 C C . GLU A 1 103 ? -5.785 4.730 8.875 1.00 83.12 103 GLU A C 1
ATOM 763 O O . GLU A 1 103 ? -6.794 4.202 9.350 1.00 83.12 103 GLU A O 1
ATOM 768 N N . GLY A 1 104 ? -5.814 5.971 8.388 1.00 83.88 104 GLY A N 1
ATOM 769 C CA . GLY A 1 104 ? -7.031 6.780 8.359 1.00 83.88 104 GLY A CA 1
ATOM 770 C C . GLY A 1 104 ? -8.051 6.244 7.360 1.00 83.88 104 GLY A C 1
ATOM 771 O O . GLY A 1 104 ? -7.700 6.015 6.207 1.00 83.88 104 GLY A O 1
ATOM 772 N N . TRP A 1 105 ? -9.312 6.103 7.776 1.00 84.25 105 TRP A N 1
ATOM 773 C CA . TRP A 1 105 ? -10.377 5.618 6.896 1.00 84.25 105 TRP A CA 1
ATOM 774 C C . TRP A 1 105 ? -11.491 6.640 6.688 1.00 84.25 105 TRP A C 1
ATOM 776 O O . TRP A 1 105 ? -11.729 7.055 5.556 1.00 84.25 105 TRP A O 1
ATOM 786 N N . ILE A 1 106 ? -12.165 7.064 7.761 1.00 84.44 106 ILE A N 1
ATOM 787 C CA . ILE A 1 106 ? -13.281 8.016 7.682 1.00 84.44 106 ILE A CA 1
ATOM 788 C C . ILE A 1 106 ? -13.105 9.088 8.753 1.00 84.44 106 ILE A C 1
ATOM 790 O O . ILE A 1 106 ? -12.972 8.793 9.941 1.00 84.44 106 ILE A O 1
ATOM 794 N N . PHE A 1 107 ? -13.148 10.347 8.322 1.00 82.88 107 PHE A N 1
ATOM 795 C CA . PHE A 1 107 ? -13.087 11.523 9.184 1.00 82.88 107 PHE A CA 1
ATOM 796 C C . PHE A 1 107 ? -14.328 12.388 8.946 1.00 82.88 107 PHE A C 1
ATOM 798 O O . PHE A 1 107 ? -14.690 12.649 7.800 1.00 82.88 107 PHE A O 1
ATOM 805 N N . GLY A 1 108 ? -14.988 12.834 10.014 1.00 79.38 108 GLY A N 1
ATOM 806 C CA . GLY A 1 108 ? -16.191 13.660 9.916 1.00 79.38 108 GLY A CA 1
ATOM 807 C C . GLY A 1 108 ? -16.721 14.045 11.291 1.00 79.38 108 GLY A C 1
ATOM 808 O O . GLY A 1 108 ? -16.032 14.712 12.057 1.00 79.38 108 GLY A O 1
ATOM 809 N N . SER A 1 109 ? -17.932 13.592 11.626 1.00 81.31 109 SER A N 1
ATOM 810 C CA . SER A 1 109 ? -18.490 13.727 12.983 1.00 81.31 109 SER A CA 1
ATOM 811 C C . SER A 1 109 ? -17.765 12.869 14.028 1.00 81.31 109 SER A C 1
ATOM 813 O O . SER A 1 109 ? -17.912 13.107 15.225 1.00 81.31 109 SER A O 1
ATOM 815 N N . GLY A 1 110 ? -16.969 11.898 13.578 1.00 85.19 110 GLY A N 1
ATOM 816 C CA . GLY A 1 110 ? -16.073 11.085 14.387 1.00 85.19 110 GLY A CA 1
ATOM 817 C C . GLY A 1 110 ? -14.842 10.654 13.590 1.00 85.19 110 GLY A C 1
ATOM 818 O O . GLY A 1 110 ? -14.609 11.122 12.470 1.00 85.19 110 GLY A O 1
ATOM 819 N N . V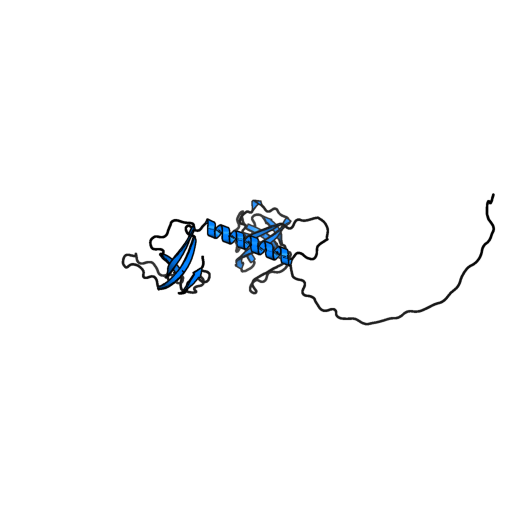AL A 1 111 ? -14.052 9.762 14.185 1.00 86.75 111 VAL A N 1
ATOM 820 C CA . VAL A 1 111 ? -12.844 9.192 13.579 1.00 86.75 111 VAL A CA 1
ATOM 821 C C . VAL A 1 111 ? -13.015 7.681 13.460 1.00 86.75 111 VAL A C 1
ATOM 823 O O . VAL A 1 111 ? -13.331 7.009 14.447 1.00 86.75 111 VAL A O 1
ATOM 826 N N . ALA A 1 112 ? -12.802 7.162 12.253 1.00 87.69 112 ALA A N 1
ATOM 827 C CA . ALA A 1 112 ? -12.692 5.740 11.974 1.00 87.69 112 ALA A CA 1
ATOM 828 C C . ALA A 1 112 ? -11.366 5.435 11.284 1.00 87.69 112 ALA A C 1
ATOM 830 O O . ALA A 1 112 ? -10.920 6.171 10.396 1.00 87.69 112 ALA A O 1
ATOM 831 N N . VAL A 1 113 ? -10.751 4.337 11.692 1.00 88.81 113 VAL A N 1
ATOM 832 C CA . VAL A 1 113 ? -9.428 3.919 11.239 1.00 88.81 113 VAL A CA 1
ATOM 833 C C . VAL A 1 113 ? -9.415 2.420 10.961 1.00 88.81 113 VAL A C 1
ATOM 835 O O . VAL A 1 113 ? -10.241 1.682 11.499 1.00 88.81 113 VAL A O 1
ATOM 838 N N . LYS A 1 114 ? -8.477 1.972 10.129 1.00 85.19 114 LYS A N 1
ATOM 839 C CA . LYS A 1 114 ? -8.234 0.548 9.879 1.00 85.19 114 LYS A CA 1
ATOM 840 C C . LYS A 1 114 ? -6.983 0.100 10.597 1.00 85.19 114 LYS A C 1
ATOM 842 O O . LYS A 1 114 ? -5.986 0.818 10.630 1.00 85.19 114 LYS A O 1
ATOM 847 N N . GLU A 1 115 ? -7.048 -1.079 11.187 1.00 85.50 115 GLU A N 1
ATOM 848 C CA . GLU A 1 115 ? -5.941 -1.675 11.910 1.00 85.50 115 GLU A CA 1
ATOM 849 C C . GLU A 1 115 ? -4.826 -2.126 10.953 1.00 85.50 115 GLU A C 1
ATOM 851 O O . GLU A 1 115 ? -5.039 -2.926 10.041 1.00 85.50 115 GLU A O 1
ATOM 856 N N . LEU A 1 116 ? -3.608 -1.651 11.208 1.00 82.00 116 LEU A N 1
ATOM 857 C CA . LEU A 1 116 ? -2.379 -2.190 10.630 1.00 82.00 116 LEU A CA 1
ATOM 858 C C . LEU A 1 116 ? -1.791 -3.280 11.537 1.00 82.00 116 LEU A C 1
ATOM 860 O O . LEU A 1 116 ? -1.384 -4.328 11.031 1.00 82.00 116 LEU A O 1
ATOM 864 N N . GLY A 1 117 ? -1.833 -3.062 12.856 1.00 78.38 117 GLY A N 1
ATOM 865 C CA . GLY A 1 117 ? -1.489 -4.032 13.898 1.00 78.38 117 GLY A CA 1
ATOM 866 C C . GLY A 1 117 ? -1.783 -3.495 15.303 1.00 78.38 117 GLY A C 1
ATOM 867 O O . GLY A 1 117 ? -2.212 -2.347 15.464 1.00 78.38 117 GLY A O 1
ATOM 868 N N . HIS A 1 118 ? -1.525 -4.306 16.330 1.00 85.75 118 HIS A N 1
ATOM 869 C CA . HIS A 1 118 ? -1.744 -3.932 17.726 1.00 85.75 118 HIS A CA 1
ATOM 870 C C . HIS A 1 118 ? -0.769 -4.619 18.689 1.00 85.75 118 HIS A C 1
ATOM 872 O O . HIS A 1 118 ? -0.193 -5.657 18.377 1.00 85.75 118 HIS A O 1
ATOM 878 N N . GLU A 1 119 ? -0.660 -4.068 19.897 1.00 82.00 119 GLU A N 1
ATOM 879 C CA . GLU A 1 119 ? 0.016 -4.698 21.033 1.00 82.00 119 GLU A CA 1
ATOM 880 C C . GLU A 1 119 ? -0.877 -4.685 22.266 1.00 82.00 119 GLU A C 1
ATOM 882 O O . GLU A 1 119 ? -1.388 -3.632 22.651 1.00 82.00 119 GLU A O 1
ATOM 887 N N . PHE A 1 120 ? -1.033 -5.830 22.927 1.00 82.50 120 PHE A N 1
ATOM 888 C CA . PHE A 1 120 ? -1.745 -5.892 24.199 1.00 82.50 120 PHE A CA 1
ATOM 889 C C . PHE A 1 120 ? -0.883 -5.352 25.337 1.00 82.50 120 PHE A C 1
ATOM 891 O O . PHE A 1 120 ? 0.247 -5.792 25.548 1.00 82.50 120 PHE A O 1
ATOM 898 N N . ASN A 1 121 ? -1.450 -4.448 26.133 1.00 72.19 121 ASN A N 1
ATOM 899 C CA . ASN A 1 121 ? -0.813 -4.023 27.370 1.00 72.19 121 ASN A CA 1
ATOM 900 C C . ASN A 1 121 ? -1.066 -5.103 28.431 1.00 72.19 121 ASN A C 1
ATOM 902 O O . ASN A 1 121 ? -2.204 -5.306 28.857 1.00 72.19 121 ASN A O 1
ATOM 906 N N . ALA A 1 122 ? -0.016 -5.813 28.854 1.00 51.59 122 ALA A N 1
ATOM 907 C CA . ALA A 1 122 ? -0.109 -6.791 29.935 1.00 51.59 122 ALA A CA 1
ATOM 908 C C . ALA A 1 122 ? -0.461 -6.077 31.255 1.00 51.59 122 ALA A C 1
ATOM 910 O O . ALA A 1 122 ? 0.391 -5.494 31.926 1.00 51.59 122 ALA A O 1
ATOM 911 N N . GLY A 1 123 ? -1.740 -6.079 31.621 1.00 41.19 123 GLY A N 1
ATOM 912 C CA . GLY A 1 123 ? -2.213 -5.484 32.864 1.00 41.19 123 GLY A CA 1
ATOM 913 C C . GLY A 1 123 ? -1.847 -6.335 34.081 1.00 41.19 123 GLY A C 1
ATOM 914 O O . GLY A 1 123 ? -2.492 -7.349 34.327 1.00 41.19 123 GLY A O 1
ATOM 915 N N . GLY A 1 124 ? -0.872 -5.876 34.879 1.00 38.25 124 GLY A N 1
ATOM 916 C CA . GLY A 1 124 ? -0.792 -6.185 36.315 1.00 38.25 124 GLY A CA 1
ATOM 917 C C . GLY A 1 124 ? 0.440 -6.940 36.836 1.00 38.25 124 GLY A C 1
ATOM 918 O O . GLY A 1 124 ? 0.285 -8.027 37.376 1.00 38.25 124 GLY A O 1
ATOM 919 N N . ALA A 1 125 ? 1.637 -6.340 36.803 1.00 30.75 125 ALA A N 1
ATOM 920 C CA . ALA A 1 125 ? 2.671 -6.574 37.825 1.00 30.75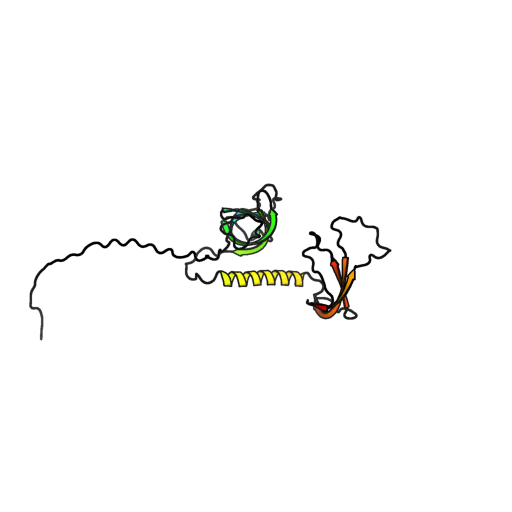 125 ALA A CA 1
ATOM 921 C C . ALA A 1 125 ? 3.668 -5.398 37.887 1.00 30.75 125 ALA A C 1
ATOM 923 O O . ALA A 1 125 ? 4.385 -5.134 36.933 1.00 30.75 125 ALA A O 1
ATOM 924 N N . SER A 1 126 ? 3.655 -4.708 39.031 1.00 33.50 126 SER A N 1
ATOM 925 C CA . SER A 1 126 ? 4.656 -3.816 39.640 1.00 33.50 126 SER A CA 1
ATOM 926 C C . SER A 1 126 ? 5.549 -2.908 38.781 1.00 33.50 126 SER A C 1
ATOM 928 O O . SER A 1 126 ? 6.388 -3.329 37.993 1.00 33.50 126 SER A O 1
ATOM 930 N N . ALA A 1 127 ? 5.468 -1.620 39.118 1.00 44.34 127 ALA A N 1
ATOM 931 C CA . ALA A 1 127 ? 6.408 -0.572 38.759 1.00 44.34 127 ALA A CA 1
ATOM 932 C C . ALA A 1 127 ? 7.869 -0.940 39.095 1.00 44.34 127 ALA A C 1
ATOM 934 O O . ALA A 1 127 ? 8.283 -0.883 40.250 1.00 44.34 127 ALA A O 1
ATOM 935 N N . ALA A 1 128 ? 8.654 -1.245 38.063 1.00 37.22 128 ALA A N 1
ATOM 936 C CA . ALA A 1 128 ? 10.104 -1.077 38.025 1.00 37.22 128 ALA A CA 1
ATOM 937 C C . ALA A 1 128 ? 10.544 -1.054 36.553 1.00 37.22 128 ALA A C 1
ATOM 939 O O . ALA A 1 128 ? 10.663 -2.097 35.919 1.00 37.22 128 ALA A O 1
ATOM 940 N N . GLY A 1 129 ? 10.743 0.143 35.994 1.00 35.09 129 GLY A N 1
ATOM 941 C CA . GLY A 1 129 ? 11.241 0.298 34.622 1.00 35.09 129 GLY A CA 1
ATOM 942 C C . GLY A 1 129 ? 10.661 1.490 33.869 1.00 35.09 129 GLY A C 1
ATOM 943 O O . GLY A 1 129 ? 10.170 1.338 32.757 1.00 35.09 129 GLY A O 1
ATOM 944 N N . ALA A 1 130 ? 10.703 2.692 34.448 1.00 41.31 130 ALA A N 1
ATOM 945 C CA . ALA A 1 130 ? 10.509 3.920 33.679 1.00 41.31 130 ALA A CA 1
A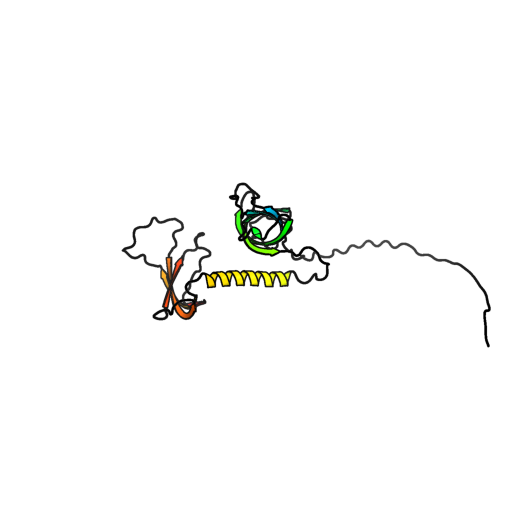TOM 946 C C . ALA A 1 130 ? 11.773 4.173 32.834 1.00 41.31 130 ALA A C 1
ATOM 948 O O . ALA A 1 130 ? 12.641 4.951 33.215 1.00 41.31 130 ALA A O 1
ATOM 949 N N . GLY A 1 131 ? 11.910 3.430 31.734 1.00 40.09 131 GLY A N 1
ATOM 950 C CA . GLY A 1 131 ? 13.073 3.492 30.847 1.00 40.09 131 GLY A CA 1
ATOM 951 C C . GLY A 1 131 ? 12.964 2.599 29.610 1.00 40.09 131 GLY A C 1
ATOM 952 O O . GLY A 1 131 ? 13.968 2.039 29.190 1.00 40.09 131 GLY A O 1
ATOM 953 N N . THR A 1 132 ? 11.760 2.410 29.057 1.00 47.91 132 THR A N 1
ATOM 954 C CA . THR A 1 132 ? 11.549 1.438 27.960 1.00 47.91 132 THR A CA 1
ATOM 955 C C . THR A 1 132 ? 10.494 1.844 26.930 1.00 47.91 132 THR A C 1
ATOM 957 O O . THR A 1 132 ? 10.233 1.083 26.008 1.00 47.91 132 THR A O 1
ATOM 960 N N . GLY A 1 133 ? 9.884 3.030 27.047 1.00 44.47 133 GLY A N 1
ATOM 961 C CA . GLY A 1 133 ? 8.823 3.455 26.124 1.00 44.47 133 GLY A CA 1
ATOM 962 C C . GLY A 1 133 ? 9.322 3.697 24.697 1.00 44.47 133 GLY A C 1
ATOM 963 O O . GLY A 1 133 ? 8.694 3.267 23.744 1.00 44.47 133 GLY A O 1
ATOM 964 N N . GLU A 1 134 ? 10.479 4.337 24.535 1.00 45.75 134 GLU A N 1
ATOM 965 C CA . GLU A 1 134 ? 10.976 4.742 23.212 1.00 45.75 134 GLU A CA 1
ATOM 966 C C . GLU A 1 134 ? 11.688 3.606 22.465 1.00 45.75 134 GLU A C 1
ATOM 968 O O . GLU A 1 134 ? 11.552 3.472 21.251 1.00 45.75 134 GLU A O 1
ATOM 973 N N . THR A 1 135 ? 12.376 2.725 23.192 1.00 49.91 135 THR A N 1
ATOM 974 C CA . THR A 1 135 ? 12.996 1.527 22.617 1.00 49.91 135 THR A CA 1
ATOM 975 C C . THR A 1 135 ? 11.955 0.483 22.238 1.00 49.91 135 THR A C 1
ATOM 977 O O . THR A 1 135 ? 12.030 -0.039 21.132 1.00 49.91 135 THR A O 1
ATOM 980 N N . ALA A 1 136 ? 10.953 0.220 23.088 1.00 50.66 136 ALA A N 1
ATOM 981 C CA . ALA A 1 136 ? 9.875 -0.715 22.760 1.00 50.66 136 ALA A CA 1
ATOM 982 C C . ALA A 1 136 ? 9.103 -0.275 21.505 1.00 50.66 136 ALA A C 1
ATOM 984 O O . ALA A 1 136 ? 8.932 -1.077 20.597 1.00 50.66 136 ALA A O 1
ATOM 985 N N . LEU A 1 137 ? 8.755 1.014 21.385 1.00 54.22 137 LEU A N 1
ATOM 986 C CA . LEU A 1 137 ? 8.080 1.546 20.193 1.00 54.22 137 LEU A CA 1
ATOM 987 C C . LEU A 1 137 ? 8.919 1.421 18.912 1.00 54.22 137 LEU A C 1
ATOM 989 O O . LEU A 1 137 ? 8.356 1.180 17.845 1.00 54.22 137 LEU A O 1
ATOM 993 N N . GLY A 1 138 ? 10.243 1.583 19.008 1.00 58.06 138 GLY A N 1
ATOM 994 C CA . GLY A 1 138 ? 11.161 1.359 17.890 1.00 58.06 138 GLY A CA 1
ATOM 995 C C . GLY A 1 138 ? 11.150 -0.097 17.425 1.00 58.06 138 GLY A C 1
ATOM 996 O O . GLY A 1 138 ? 10.937 -0.349 16.241 1.00 58.06 138 GLY A O 1
ATOM 997 N N . TYR A 1 139 ? 11.280 -1.041 18.364 1.00 53.69 139 TYR A N 1
ATOM 998 C CA . TYR A 1 139 ? 11.232 -2.476 18.067 1.00 53.69 139 TYR A CA 1
ATOM 999 C C . TYR A 1 139 ? 9.885 -2.901 17.468 1.00 53.69 139 TYR A C 1
ATOM 1001 O O . TYR A 1 139 ? 9.863 -3.689 16.528 1.00 53.69 139 TYR A O 1
ATOM 1009 N N . THR A 1 140 ? 8.764 -2.353 17.938 1.00 58.16 140 THR A N 1
ATOM 1010 C CA . THR A 1 140 ? 7.435 -2.677 17.396 1.00 58.16 140 THR A CA 1
ATOM 1011 C C . THR A 1 140 ? 7.199 -2.061 16.021 1.00 58.16 140 THR A C 1
ATOM 1013 O O . THR A 1 140 ? 6.658 -2.716 15.133 1.00 58.16 140 THR A O 1
ATOM 1016 N N . GLN A 1 141 ? 7.611 -0.808 15.803 1.00 59.88 141 GLN A N 1
ATOM 1017 C CA . GLN A 1 141 ? 7.516 -0.184 14.482 1.00 59.88 141 GLN A CA 1
ATOM 1018 C C . GLN A 1 141 ? 8.364 -0.945 13.456 1.00 59.88 141 GLN A C 1
ATOM 1020 O O . GLN A 1 141 ? 7.939 -1.104 12.312 1.00 59.88 141 GLN A O 1
ATOM 1025 N N . GLU A 1 142 ? 9.534 -1.431 13.872 1.00 65.25 142 GLU A N 1
ATOM 1026 C CA . GLU A 1 142 ? 10.388 -2.304 13.070 1.00 65.25 142 GLU A CA 1
ATOM 1027 C C . GLU A 1 142 ? 9.702 -3.650 12.804 1.00 65.25 142 GLU A C 1
ATOM 1029 O O . GLU A 1 142 ? 9.606 -4.050 11.652 1.00 65.25 142 GLU A O 1
ATOM 1034 N N . GLN A 1 143 ? 9.088 -4.285 13.807 1.00 65.56 143 GLN A N 1
ATOM 1035 C CA . GLN A 1 143 ? 8.325 -5.529 13.628 1.00 65.56 143 GLN A CA 1
ATOM 1036 C C . GLN A 1 143 ? 7.120 -5.381 12.687 1.00 65.56 143 GLN A C 1
ATOM 1038 O O . GLN A 1 143 ? 6.869 -6.269 11.872 1.00 65.56 143 GLN A O 1
ATOM 1043 N N . ILE A 1 144 ? 6.373 -4.276 12.772 1.00 65.19 144 ILE A N 1
ATOM 1044 C CA . ILE A 1 144 ? 5.250 -3.986 11.867 1.00 65.19 144 ILE A CA 1
ATOM 1045 C C . ILE A 1 144 ? 5.773 -3.723 10.454 1.00 65.19 144 ILE A C 1
ATOM 1047 O O . ILE A 1 144 ? 5.247 -4.289 9.498 1.00 65.19 144 ILE A O 1
ATOM 1051 N N . SER A 1 145 ? 6.837 -2.926 10.320 1.00 70.88 145 SER A N 1
ATOM 1052 C CA . SER A 1 145 ? 7.513 -2.680 9.040 1.00 70.88 145 SER A CA 1
ATOM 1053 C C . SER A 1 145 ? 8.013 -3.984 8.411 1.00 70.88 145 SER A C 1
ATOM 1055 O O . SER A 1 145 ? 7.833 -4.215 7.214 1.00 70.88 145 SER A O 1
ATOM 1057 N N . ASP A 1 146 ? 8.593 -4.869 9.216 1.00 76.00 146 ASP A N 1
ATOM 1058 C CA . ASP A 1 146 ? 9.076 -6.175 8.788 1.00 76.00 146 ASP A CA 1
ATOM 1059 C C . ASP A 1 146 ? 7.925 -7.092 8.383 1.00 76.00 146 ASP A C 1
ATOM 1061 O O . ASP A 1 146 ? 8.032 -7.809 7.388 1.00 76.00 146 ASP A O 1
ATOM 1065 N N . GLN A 1 147 ? 6.808 -7.073 9.112 1.00 74.94 147 GLN A N 1
ATOM 1066 C CA . GLN A 1 147 ? 5.624 -7.848 8.753 1.00 74.94 147 GLN A CA 1
ATOM 1067 C C . GLN A 1 147 ? 5.015 -7.353 7.436 1.00 74.94 147 GLN A C 1
ATOM 1069 O O . GLN A 1 147 ? 4.763 -8.168 6.551 1.00 74.94 147 GLN A O 1
ATOM 1074 N N . GLU A 1 148 ? 4.862 -6.040 7.248 1.00 79.12 148 GLU A N 1
ATOM 1075 C CA . GLU A 1 148 ? 4.384 -5.460 5.987 1.00 79.12 148 GLU A CA 1
ATOM 1076 C C . GLU A 1 148 ? 5.317 -5.792 4.818 1.00 79.12 148 GLU A C 1
ATOM 1078 O O . GLU A 1 148 ? 4.861 -6.163 3.731 1.00 79.12 148 GLU A O 1
ATOM 1083 N N . LEU A 1 149 ? 6.634 -5.706 5.028 1.00 80.69 149 LEU A N 1
ATOM 1084 C CA . LEU A 1 149 ? 7.618 -6.090 4.023 1.00 80.69 149 LEU A CA 1
ATOM 1085 C C . LEU A 1 149 ? 7.501 -7.579 3.679 1.00 80.69 149 LEU A C 1
ATOM 1087 O O . LEU A 1 149 ? 7.478 -7.935 2.499 1.00 80.69 149 LEU A O 1
ATOM 1091 N N . ARG A 1 150 ? 7.383 -8.449 4.686 1.00 83.88 150 ARG A N 1
ATOM 1092 C CA . ARG A 1 150 ? 7.201 -9.895 4.498 1.00 83.88 150 ARG A CA 1
ATOM 1093 C C . ARG A 1 150 ? 5.921 -10.196 3.729 1.00 83.88 150 ARG A C 1
ATOM 1095 O O . ARG A 1 150 ? 5.965 -10.987 2.792 1.00 83.88 150 ARG A O 1
ATOM 1102 N N . ASP A 1 151 ? 4.815 -9.537 4.049 1.00 85.00 151 ASP A N 1
ATOM 1103 C CA . ASP A 1 151 ? 3.534 -9.728 3.362 1.00 85.00 151 ASP A CA 1
ATOM 1104 C C . ASP A 1 151 ? 3.604 -9.274 1.897 1.00 85.00 151 ASP A C 1
ATOM 1106 O O . ASP A 1 151 ? 3.125 -9.969 0.993 1.00 85.00 151 ASP A O 1
ATOM 1110 N N . ARG A 1 152 ? 4.283 -8.155 1.623 1.00 84.00 152 ARG A N 1
ATOM 1111 C CA . ARG A 1 152 ? 4.553 -7.687 0.254 1.00 84.00 152 ARG A CA 1
ATOM 1112 C C . ARG A 1 152 ? 5.446 -8.651 -0.528 1.00 84.00 152 ARG A C 1
ATOM 1114 O O . ARG A 1 152 ? 5.148 -8.958 -1.679 1.00 84.00 152 ARG A O 1
ATOM 1121 N N . LEU A 1 153 ? 6.510 -9.172 0.083 1.00 87.50 153 LEU A N 1
ATOM 1122 C CA . LEU A 1 153 ? 7.384 -10.166 -0.551 1.00 87.50 153 LEU A CA 1
ATOM 1123 C C . LEU A 1 153 ? 6.653 -11.496 -0.791 1.00 87.50 153 LEU A C 1
ATOM 1125 O O . LEU A 1 153 ? 6.861 -12.145 -1.819 1.00 87.50 153 LEU A O 1
ATOM 1129 N N . ASN A 1 154 ? 5.771 -11.900 0.124 1.00 88.50 154 ASN A N 1
ATOM 1130 C CA . ASN A 1 154 ? 4.975 -13.121 0.012 1.00 88.50 154 ASN A CA 1
ATOM 1131 C C . ASN A 1 154 ? 3.907 -13.018 -1.081 1.00 88.50 154 ASN A C 1
ATOM 1133 O O . ASN A 1 154 ? 3.728 -13.979 -1.829 1.00 88.50 154 ASN A O 1
ATOM 1137 N N . SER A 1 155 ? 3.261 -11.859 -1.220 1.00 88.56 155 SER A N 1
ATOM 1138 C CA . SER A 1 155 ? 2.241 -11.612 -2.249 1.00 88.56 155 SER A CA 1
ATOM 1139 C C . SER A 1 155 ? 2.813 -11.344 -3.644 1.00 88.56 155 SER A C 1
ATOM 1141 O O . SER A 1 155 ? 2.122 -11.579 -4.629 1.00 88.56 155 SER A O 1
ATOM 1143 N N . ALA A 1 156 ? 4.064 -10.889 -3.761 1.00 90.44 156 ALA A N 1
ATOM 1144 C CA . ALA A 1 156 ? 4.674 -10.600 -5.057 1.00 90.44 156 ALA A CA 1
ATOM 1145 C C . ALA A 1 156 ? 4.966 -11.875 -5.868 1.00 90.44 156 ALA A C 1
ATOM 1147 O O . ALA A 1 156 ? 5.614 -12.794 -5.368 1.00 90.44 156 ALA A O 1
ATOM 1148 N N . ASP A 1 157 ? 4.584 -11.911 -7.144 1.00 92.19 157 ASP A N 1
ATOM 1149 C CA . ASP A 1 157 ? 4.962 -13.011 -8.047 1.00 92.19 157 ASP A CA 1
ATOM 1150 C C . ASP A 1 157 ? 6.464 -12.992 -8.384 1.00 92.19 157 ASP A C 1
ATOM 1152 O O . ASP A 1 157 ? 7.095 -14.039 -8.549 1.00 92.19 157 ASP A O 1
ATOM 1156 N N . PHE A 1 158 ? 7.046 -11.790 -8.458 1.00 91.06 158 PHE A N 1
ATOM 1157 C CA . PHE A 1 158 ? 8.455 -11.555 -8.759 1.00 91.06 158 PHE A CA 1
ATOM 1158 C C . PHE A 1 158 ? 9.067 -10.542 -7.795 1.00 91.06 158 PHE A C 1
ATOM 1160 O O . PHE A 1 158 ? 8.451 -9.529 -7.475 1.00 91.06 158 PHE A O 1
ATOM 1167 N N . VAL A 1 159 ? 10.313 -10.793 -7.400 1.00 92.25 159 VAL A N 1
ATOM 1168 C CA . VAL A 1 159 ? 11.152 -9.851 -6.649 1.00 92.25 159 VAL A CA 1
ATOM 1169 C C . VAL A 1 159 ? 12.514 -9.830 -7.325 1.00 92.25 159 VAL A C 1
ATOM 1171 O O . VAL A 1 159 ? 13.142 -10.883 -7.474 1.00 92.25 159 VAL A O 1
ATOM 1174 N N . VAL A 1 160 ? 12.967 -8.660 -7.770 1.00 90.62 160 VAL A N 1
ATOM 1175 C CA . VAL A 1 160 ? 14.192 -8.523 -8.567 1.00 90.62 160 VAL A CA 1
ATOM 1176 C C . VAL A 1 160 ? 15.030 -7.365 -8.060 1.00 90.62 160 VAL A C 1
ATOM 1178 O O . VAL A 1 160 ? 14.504 -6.314 -7.743 1.00 90.62 160 VAL A O 1
ATOM 1181 N N . ILE A 1 161 ? 16.347 -7.527 -8.048 1.00 92.31 161 ILE A N 1
ATOM 1182 C CA . ILE A 1 161 ? 17.270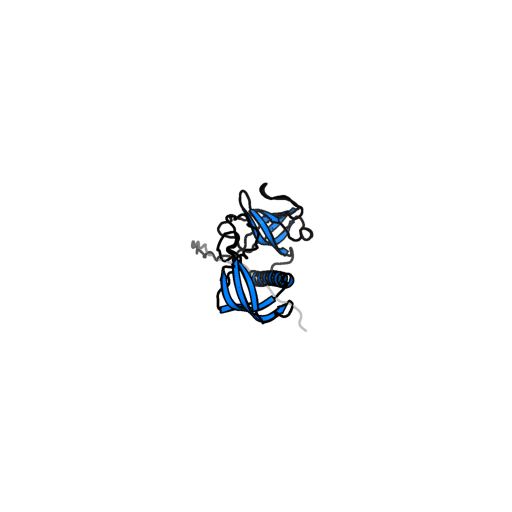 -6.411 -7.850 1.00 92.31 161 ILE A CA 1
ATOM 1183 C C . ILE A 1 161 ? 17.671 -5.912 -9.230 1.00 92.31 161 ILE A C 1
ATOM 1185 O O . ILE A 1 161 ? 18.089 -6.706 -10.081 1.00 92.31 161 ILE A O 1
ATOM 1189 N N . GLY A 1 162 ? 17.561 -4.610 -9.471 1.00 92.25 162 GLY A N 1
ATOM 1190 C CA . GLY A 1 162 ? 17.852 -4.062 -10.788 1.00 92.25 162 GLY A CA 1
ATOM 1191 C C . GLY A 1 162 ? 18.101 -2.565 -10.827 1.00 92.25 162 GLY A C 1
ATOM 1192 O O . GLY A 1 162 ? 18.032 -1.856 -9.824 1.00 92.25 162 GLY A O 1
ATOM 1193 N N . ARG A 1 163 ? 18.401 -2.093 -12.039 1.00 95.81 163 ARG A N 1
ATOM 1194 C CA . ARG A 1 163 ? 18.533 -0.672 -12.369 1.00 95.81 163 ARG A CA 1
ATOM 1195 C C . ARG A 1 163 ? 17.534 -0.298 -13.453 1.00 95.81 163 ARG A C 1
ATOM 1197 O O . ARG A 1 163 ? 17.480 -0.954 -14.491 1.00 95.81 163 ARG A O 1
ATOM 1204 N N . VAL A 1 164 ? 16.813 0.797 -13.265 1.00 96.88 164 VAL A N 1
ATOM 1205 C CA . VAL A 1 164 ? 15.980 1.396 -14.309 1.00 96.88 164 VAL A CA 1
ATOM 1206 C C . VAL A 1 164 ? 16.888 1.982 -15.392 1.00 96.88 164 VAL A C 1
ATOM 1208 O O . VAL A 1 164 ? 17.724 2.844 -15.129 1.00 96.88 164 VAL A O 1
ATOM 1211 N N . THR A 1 165 ? 16.744 1.505 -16.622 1.00 97.12 165 THR A N 1
ATOM 1212 C CA . THR A 1 165 ? 17.552 1.932 -17.778 1.00 97.12 165 THR A CA 1
ATOM 1213 C C . THR A 1 165 ? 16.837 2.944 -18.658 1.00 97.12 165 THR A C 1
ATOM 1215 O O . THR A 1 165 ? 17.491 3.781 -19.282 1.00 97.12 165 THR A O 1
ATOM 1218 N N . ASP A 1 166 ? 15.508 2.899 -18.671 1.00 96.62 166 ASP A N 1
ATOM 1219 C CA . ASP A 1 166 ? 14.670 3.797 -19.448 1.00 96.62 166 ASP A CA 1
ATOM 1220 C C . ASP A 1 166 ? 13.301 3.966 -18.786 1.00 96.62 166 ASP A C 1
ATOM 1222 O O . ASP A 1 166 ? 12.822 3.043 -18.122 1.00 96.62 166 ASP A O 1
ATOM 1226 N N . VAL A 1 167 ? 12.695 5.140 -18.960 1.00 96.44 167 VAL A N 1
ATOM 1227 C CA . VAL A 1 167 ? 11.341 5.456 -18.496 1.00 96.44 167 VAL A CA 1
ATOM 1228 C C . VAL A 1 167 ? 10.638 6.242 -19.591 1.00 96.44 167 VAL A C 1
ATOM 1230 O O . VAL A 1 167 ? 11.133 7.284 -20.017 1.00 96.44 167 VAL A O 1
ATOM 1233 N N . HIS A 1 168 ? 9.475 5.772 -20.026 1.00 94.62 168 HIS A N 1
ATOM 1234 C CA . HIS A 1 168 ? 8.695 6.437 -21.065 1.00 94.62 168 HIS A CA 1
ATOM 1235 C C . HIS A 1 168 ? 7.195 6.254 -20.850 1.00 94.62 168 HIS A C 1
ATOM 1237 O O . HIS A 1 168 ? 6.748 5.353 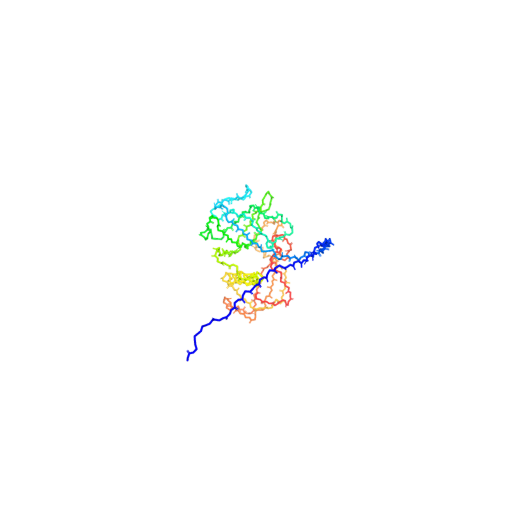-20.145 1.00 94.62 168 HIS A O 1
ATOM 1243 N N . ARG A 1 169 ? 6.394 7.126 -21.466 1.00 93.00 169 ARG A N 1
ATOM 1244 C CA . ARG A 1 169 ? 4.935 7.009 -21.441 1.00 93.00 169 ARG A CA 1
ATOM 1245 C C . ARG A 1 169 ? 4.505 5.751 -22.191 1.00 93.00 169 ARG A C 1
ATOM 1247 O O . ARG A 1 169 ? 4.952 5.509 -23.313 1.00 93.00 169 ARG A O 1
ATOM 1254 N N . TRP A 1 170 ? 3.611 4.972 -21.592 1.00 92.06 170 TRP A N 1
ATOM 1255 C CA . TRP A 1 170 ? 3.066 3.793 -22.245 1.00 92.06 170 TRP A CA 1
ATOM 1256 C C . TRP A 1 170 ? 2.161 4.210 -23.404 1.00 92.06 170 TRP A C 1
ATOM 1258 O O . TRP A 1 170 ? 1.252 5.029 -23.250 1.00 92.06 170 TRP A O 1
ATOM 1268 N N . THR A 1 171 ? 2.394 3.615 -24.570 1.00 85.19 171 THR A N 1
ATOM 1269 C CA . THR A 1 171 ? 1.541 3.818 -25.739 1.00 85.19 171 THR A CA 1
ATOM 1270 C C . THR A 1 171 ? 0.525 2.690 -25.818 1.00 85.19 171 THR A C 1
ATOM 1272 O O . THR A 1 171 ? 0.883 1.524 -25.989 1.00 85.19 171 THR A O 1
ATOM 1275 N N . VAL A 1 172 ? -0.756 3.042 -25.709 1.00 81.44 172 VAL A N 1
ATOM 1276 C CA . VAL A 1 172 ? -1.854 2.081 -25.835 1.00 81.44 172 VAL A CA 1
ATOM 1277 C C . VAL A 1 172 ? -1.824 1.462 -27.244 1.00 81.44 172 VAL A C 1
ATOM 1279 O O . VAL A 1 172 ? -1.797 2.207 -28.229 1.00 81.44 172 VAL A O 1
ATOM 1282 N N . PRO A 1 173 ? -1.838 0.122 -27.379 1.00 83.88 173 PRO A N 1
ATOM 1283 C CA . PRO A 1 173 ? -1.895 -0.528 -28.682 1.00 83.88 173 PRO A CA 1
ATOM 1284 C C . PRO A 1 173 ? -3.125 -0.087 -29.478 1.00 83.88 173 PRO A C 1
ATOM 1286 O O . PRO A 1 173 ? -4.221 0.008 -28.931 1.00 83.88 173 PRO A O 1
ATOM 1289 N N . LYS A 1 174 ? -2.975 0.107 -30.795 1.00 76.81 174 LYS A N 1
ATOM 1290 C CA . LYS A 1 174 ? -4.084 0.515 -31.684 1.00 76.81 174 LYS A CA 1
ATOM 1291 C C . LYS A 1 174 ? -5.250 -0.484 -31.719 1.00 76.81 174 LYS A C 1
ATOM 1293 O O . LYS A 1 174 ? -6.344 -0.121 -32.127 1.00 76.81 174 LYS A O 1
ATOM 1298 N N . SER A 1 175 ? -5.010 -1.729 -31.314 1.00 81.31 175 SER A N 1
ATOM 1299 C CA . SER A 1 175 ? -6.013 -2.790 -31.204 1.00 81.31 175 SER A CA 1
ATOM 1300 C C . SER A 1 175 ? -6.819 -2.749 -29.901 1.00 81.31 175 SER A C 1
ATOM 1302 O O . SER A 1 175 ? -7.736 -3.551 -29.740 1.00 81.31 175 SER A O 1
ATOM 1304 N N . ALA A 1 176 ? -6.478 -1.872 -28.953 1.00 77.56 176 ALA A N 1
ATOM 1305 C CA . ALA A 1 176 ? -7.198 -1.768 -27.693 1.00 77.56 176 ALA A CA 1
ATOM 1306 C C . ALA A 1 176 ? -8.579 -1.136 -27.909 1.00 77.56 176 ALA A C 1
ATOM 1308 O O . ALA A 1 176 ? -8.718 -0.114 -28.583 1.00 77.56 176 ALA A O 1
ATOM 1309 N N . THR A 1 177 ? -9.605 -1.727 -27.302 1.00 76.62 177 THR A N 1
ATOM 1310 C CA . THR A 1 177 ? -10.958 -1.166 -27.297 1.00 76.62 177 THR A CA 1
ATOM 1311 C C . THR A 1 177 ? -10.973 0.221 -26.647 1.00 76.62 177 THR A C 1
ATOM 1313 O O . THR A 1 177 ? -10.349 0.395 -25.594 1.00 76.62 177 THR A O 1
ATOM 1316 N N . PRO A 1 178 ? -11.707 1.200 -27.214 1.00 70.56 178 PRO A N 1
ATOM 1317 C CA . PRO A 1 178 ? -11.865 2.513 -26.603 1.00 70.56 178 PRO A CA 1
ATOM 1318 C C . PRO A 1 178 ? -12.426 2.372 -25.187 1.00 70.56 178 PRO A C 1
ATOM 1320 O O . PRO A 1 178 ? -13.507 1.815 -24.991 1.00 70.56 178 PRO A O 1
ATOM 1323 N N . ARG A 1 179 ? -11.688 2.871 -24.196 1.00 73.50 179 ARG A N 1
ATOM 1324 C CA . ARG A 1 179 ? -12.142 2.921 -22.803 1.00 73.50 179 ARG A CA 1
ATOM 1325 C C . ARG A 1 179 ? -12.664 4.315 -22.483 1.00 73.50 179 ARG A C 1
ATOM 1327 O O . ARG A 1 179 ? -12.138 5.303 -22.994 1.00 73.50 179 ARG A O 1
ATOM 1334 N N . ARG A 1 180 ? -13.692 4.401 -21.634 1.00 76.12 180 ARG A N 1
ATOM 1335 C CA . ARG A 1 180 ? -14.125 5.690 -21.081 1.00 76.12 180 ARG A CA 1
ATOM 1336 C C . ARG A 1 180 ? -12.976 6.267 -20.260 1.00 76.12 180 ARG A C 1
ATOM 1338 O O . ARG A 1 180 ? -12.424 5.567 -19.415 1.00 76.12 180 ARG A O 1
ATOM 1345 N N . VAL A 1 181 ? -12.625 7.514 -20.548 1.00 73.56 181 VAL A N 1
ATOM 1346 C CA . VAL A 1 181 ? -11.613 8.257 -19.799 1.00 73.56 181 VAL A CA 1
ATOM 1347 C C . VAL A 1 181 ? -12.285 8.822 -18.553 1.00 73.56 181 VAL A C 1
ATOM 1349 O O . VAL A 1 181 ? -13.287 9.528 -18.667 1.00 73.56 181 VAL A O 1
ATOM 1352 N N . SER A 1 182 ? -11.772 8.456 -17.381 1.00 80.69 182 SER A N 1
ATOM 1353 C CA . SER A 1 182 ? -12.144 9.040 -16.090 1.00 80.69 182 SER A CA 1
ATOM 1354 C C . SER A 1 182 ? -11.167 10.155 -15.712 1.00 80.69 182 SER A C 1
ATOM 1356 O O . SER A 1 182 ? -10.044 10.203 -16.210 1.00 80.69 182 SER A O 1
ATOM 1358 N N . GLU A 1 183 ? -11.572 11.033 -14.797 1.00 73.81 183 GLU A N 1
ATOM 1359 C CA . GLU A 1 183 ? -10.698 12.055 -14.208 1.00 73.81 183 GLU A CA 1
ATOM 1360 C C . GLU A 1 183 ? -9.459 11.436 -13.540 1.00 73.81 183 GLU A C 1
ATOM 1362 O O . GLU A 1 183 ? -8.351 11.949 -13.687 1.00 73.81 183 GLU A O 1
ATOM 1367 N N . HIS A 1 184 ? -9.630 10.270 -12.913 1.00 81.94 184 HIS A N 1
ATOM 1368 C CA . HIS A 1 184 ? -8.561 9.534 -12.232 1.00 81.94 184 HIS A CA 1
ATOM 1369 C C . HIS A 1 184 ? -7.835 8.537 -13.140 1.00 81.94 184 HIS A C 1
ATOM 1371 O O . HIS A 1 184 ? -7.216 7.583 -12.660 1.00 81.94 184 HIS A O 1
ATOM 1377 N N . ASP A 1 185 ? -7.906 8.726 -14.457 1.00 81.94 185 ASP A N 1
ATOM 1378 C CA . ASP A 1 185 ? -7.211 7.858 -15.392 1.00 81.94 185 ASP A CA 1
ATOM 1379 C C . ASP A 1 185 ? -5.692 7.899 -15.152 1.00 81.94 185 ASP A C 1
ATOM 1381 O O . ASP A 1 185 ? -5.078 8.971 -15.200 1.00 81.94 185 ASP A O 1
ATOM 1385 N N . PRO A 1 186 ? -5.053 6.739 -14.916 1.00 83.56 186 PRO A N 1
ATOM 1386 C CA . PRO A 1 186 ? -3.618 6.690 -14.710 1.00 83.56 186 PRO A CA 1
ATOM 1387 C C . PRO A 1 186 ? -2.903 7.087 -15.999 1.00 83.56 186 PRO A C 1
ATOM 1389 O O . PRO A 1 186 ? -3.133 6.513 -17.069 1.00 83.56 186 PRO A O 1
ATOM 1392 N N . ASP A 1 187 ? -1.984 8.045 -15.888 1.00 87.62 187 ASP A N 1
ATOM 1393 C CA . ASP A 1 187 ? -1.048 8.328 -16.969 1.00 87.62 187 ASP A CA 1
ATOM 1394 C C . ASP A 1 187 ? 0.038 7.249 -16.978 1.00 87.62 187 ASP A C 1
ATOM 1396 O O . ASP A 1 187 ? 1.074 7.380 -16.325 1.00 87.62 187 ASP A O 1
ATOM 1400 N N . TRP A 1 188 ? -0.244 6.124 -17.631 1.00 91.56 188 TRP A N 1
ATOM 1401 C CA . TRP A 1 188 ? 0.635 4.961 -17.624 1.00 91.56 188 TRP A CA 1
ATOM 1402 C C . TRP A 1 188 ? 2.003 5.264 -18.232 1.00 91.56 188 TRP A C 1
ATOM 1404 O O . TRP A 1 188 ? 2.119 5.784 -19.340 1.00 91.56 188 TRP A O 1
ATOM 1414 N N . HIS A 1 189 ? 3.038 4.865 -17.512 1.00 94.88 189 HIS A N 1
ATOM 1415 C CA . HIS A 1 189 ? 4.433 4.885 -17.915 1.00 94.88 189 HIS A CA 1
ATOM 1416 C C . HIS A 1 189 ? 5.021 3.489 -17.750 1.00 94.88 189 HIS A C 1
ATOM 1418 O O . HIS A 1 189 ? 4.521 2.676 -16.973 1.00 94.88 189 HIS A O 1
ATOM 1424 N N . GLU A 1 190 ? 6.080 3.213 -18.490 1.00 96.12 190 GLU A N 1
ATOM 1425 C CA . GLU A 1 190 ? 6.839 1.978 -18.429 1.00 96.12 190 GLU A CA 1
ATOM 1426 C C . GLU A 1 190 ? 8.279 2.295 -18.041 1.00 96.12 190 GLU A C 1
ATOM 1428 O O . GLU A 1 190 ? 8.913 3.182 -18.610 1.00 96.12 190 GLU A O 1
ATOM 1433 N N . ALA A 1 191 ? 8.776 1.573 -17.040 1.00 96.31 191 ALA A N 1
ATOM 1434 C CA . ALA A 1 191 ? 10.168 1.565 -16.631 1.00 96.31 191 ALA A CA 1
ATOM 1435 C C . ALA A 1 191 ? 10.812 0.263 -17.108 1.00 96.31 191 ALA A C 1
ATOM 1437 O O . ALA A 1 191 ? 10.362 -0.831 -16.762 1.00 96.31 191 ALA A O 1
ATOM 1438 N N . VAL A 1 192 ? 11.883 0.373 -17.891 1.00 96.31 192 VAL A N 1
ATOM 1439 C CA . VAL A 1 192 ? 12.673 -0.778 -18.335 1.00 96.31 192 VAL A CA 1
ATOM 1440 C C . VAL A 1 192 ? 13.752 -1.046 -17.297 1.00 96.31 192 VAL A C 1
ATOM 1442 O O . VAL A 1 192 ? 14.748 -0.323 -17.213 1.00 96.31 192 VAL A O 1
ATOM 1445 N N . VAL A 1 193 ? 13.570 -2.095 -16.506 1.00 95.88 193 VAL A N 1
ATOM 1446 C CA . VAL A 1 193 ? 14.486 -2.505 -15.443 1.00 95.88 193 VAL A CA 1
ATOM 1447 C C . VAL A 1 193 ? 15.457 -3.545 -15.982 1.00 95.88 193 VAL A C 1
ATOM 1449 O O . VAL A 1 193 ? 15.055 -4.633 -16.391 1.00 95.88 193 VAL A O 1
ATOM 1452 N N . GLN A 1 194 ? 16.748 -3.224 -15.959 1.00 95.69 194 GLN A N 1
ATOM 1453 C CA . GLN A 1 194 ? 17.814 -4.198 -16.147 1.00 95.69 194 GLN A CA 1
ATOM 1454 C C . GLN A 1 194 ? 17.970 -4.994 -14.852 1.00 95.69 194 GLN A C 1
ATOM 1456 O O . GLN A 1 194 ? 18.417 -4.463 -13.832 1.00 95.69 194 GLN A O 1
ATOM 1461 N N . VAL A 1 195 ? 17.596 -6.266 -14.909 1.00 94.69 195 VAL A N 1
ATOM 1462 C CA . VAL A 1 195 ? 17.669 -7.202 -13.790 1.00 94.69 195 VAL A CA 1
ATOM 1463 C C . VAL A 1 195 ? 19.121 -7.606 -13.568 1.00 94.69 195 VAL A C 1
ATOM 1465 O O . VAL A 1 195 ? 19.812 -8.028 -14.497 1.00 94.69 195 VAL A O 1
ATOM 1468 N N . GLN A 1 196 ? 19.568 -7.458 -12.326 1.00 91.38 196 GLN A N 1
ATOM 1469 C CA . GLN A 1 196 ? 20.862 -7.921 -11.832 1.00 91.38 196 GLN A CA 1
ATOM 1470 C C . GLN A 1 196 ? 20.716 -9.260 -11.108 1.00 91.38 196 GLN A C 1
ATOM 1472 O O . GLN A 1 196 ? 21.544 -10.147 -11.287 1.00 91.38 196 GLN A O 1
ATOM 1477 N N . SER A 1 197 ? 19.652 -9.415 -10.316 1.00 90.38 197 SER A N 1
ATOM 1478 C CA . SER A 1 197 ? 19.341 -10.651 -9.599 1.00 90.38 197 SER A CA 1
ATOM 1479 C C . SER A 1 197 ? 17.833 -10.850 -9.491 1.00 90.38 197 SER A C 1
ATOM 1481 O O . SER A 1 197 ? 17.079 -9.881 -9.417 1.00 90.38 197 SER A O 1
ATOM 1483 N N . VAL A 1 198 ? 17.393 -12.106 -9.464 1.00 90.94 198 VAL A N 1
ATOM 1484 C CA . VAL A 1 198 ? 16.004 -12.488 -9.189 1.00 90.94 198 VAL A CA 1
ATOM 1485 C C . VAL A 1 198 ? 15.987 -13.160 -7.822 1.00 90.94 198 VAL A C 1
ATOM 1487 O O . VAL A 1 198 ? 16.633 -14.187 -7.635 1.00 90.94 198 VAL A O 1
ATOM 1490 N N . LEU A 1 199 ? 15.266 -12.570 -6.871 1.00 87.88 199 LEU A N 1
ATOM 1491 C CA . LEU A 1 199 ? 15.102 -13.096 -5.513 1.00 87.88 199 LEU A CA 1
ATOM 1492 C C . LEU A 1 199 ? 13.875 -14.010 -5.398 1.00 87.88 199 LEU A C 1
ATOM 1494 O O . LEU A 1 199 ? 13.873 -14.937 -4.593 1.00 87.88 199 LEU A O 1
ATOM 1498 N N . LYS A 1 200 ? 12.839 -13.762 -6.209 1.00 90.44 200 LYS A N 1
ATOM 1499 C CA . LYS A 1 200 ? 11.614 -14.570 -6.283 1.00 90.44 200 LYS A CA 1
ATOM 1500 C C . LYS A 1 200 ? 11.057 -14.560 -7.705 1.00 90.44 200 LYS A C 1
ATOM 1502 O O . LYS A 1 200 ? 11.121 -13.531 -8.377 1.00 90.44 200 LYS A O 1
ATOM 1507 N N . GLY A 1 201 ? 10.483 -15.685 -8.129 1.00 89.31 201 GLY A N 1
ATOM 1508 C CA . GLY A 1 201 ? 9.895 -15.867 -9.457 1.00 89.31 201 GLY A CA 1
ATOM 1509 C C . GLY A 1 201 ? 10.831 -16.580 -10.437 1.00 89.31 201 GLY A C 1
ATOM 1510 O O . GLY A 1 201 ? 11.925 -17.021 -10.083 1.00 89.31 201 GLY A O 1
ATOM 1511 N N . ALA A 1 202 ? 10.379 -16.738 -11.681 1.00 87.00 202 ALA A N 1
ATOM 1512 C CA . ALA A 1 202 ? 11.162 -17.393 -12.726 1.00 87.00 202 ALA A CA 1
ATOM 1513 C C . ALA A 1 202 ? 12.336 -16.518 -13.209 1.00 87.00 202 ALA A C 1
ATOM 1515 O O . ALA A 1 202 ? 12.345 -15.298 -13.059 1.00 87.00 202 ALA A O 1
ATOM 1516 N N . GLN A 1 203 ? 13.328 -17.131 -13.856 1.00 83.81 203 GLN A N 1
ATOM 1517 C CA . GLN A 1 203 ? 14.396 -16.371 -14.506 1.00 83.81 203 GLN A CA 1
ATOM 1518 C C . GLN A 1 203 ? 13.838 -15.484 -15.629 1.00 83.81 203 GLN A C 1
ATOM 1520 O O . GLN A 1 203 ? 13.063 -15.930 -16.479 1.00 83.81 203 GLN A O 1
ATOM 1525 N N . VAL A 1 204 ? 14.269 -14.224 -15.650 1.00 83.94 204 VAL A N 1
ATOM 1526 C CA . VAL A 1 204 ? 13.847 -13.244 -16.653 1.00 83.94 204 VAL A CA 1
ATOM 1527 C C . VAL A 1 204 ? 14.683 -13.414 -17.919 1.00 83.94 204 VAL A C 1
ATOM 1529 O O . VAL A 1 204 ? 15.891 -13.177 -17.924 1.00 83.94 204 VAL A O 1
ATOM 1532 N N . LYS A 1 205 ? 14.037 -13.779 -19.029 1.00 82.69 205 LYS A N 1
ATOM 1533 C CA . LYS A 1 205 ? 14.708 -13.881 -20.332 1.00 82.69 205 LYS A CA 1
ATOM 1534 C C . LYS A 1 205 ? 15.230 -12.511 -20.775 1.00 82.69 205 LYS A C 1
ATOM 1536 O O . LYS A 1 205 ? 14.486 -11.538 -20.808 1.00 82.69 205 LYS A O 1
ATOM 1541 N N . GLY A 1 206 ? 16.511 -12.444 -21.138 1.00 84.19 206 GLY A N 1
ATOM 1542 C CA . GLY A 1 206 ? 17.144 -11.209 -21.616 1.00 84.19 206 GLY A CA 1
ATOM 1543 C C . GLY A 1 206 ? 17.460 -10.182 -20.522 1.00 84.19 206 GLY A C 1
ATOM 1544 O O . GLY A 1 206 ? 17.816 -9.054 -20.854 1.00 84.19 206 GLY A O 1
ATOM 1545 N N . ASN A 1 207 ? 17.348 -10.558 -19.240 1.00 88.75 207 ASN A N 1
ATOM 1546 C CA . ASN A 1 207 ? 17.683 -9.730 -18.075 1.00 88.75 207 ASN A CA 1
ATOM 1547 C C . ASN A 1 207 ? 16.970 -8.365 -18.041 1.00 88.75 207 ASN A C 1
ATOM 1549 O O . ASN A 1 207 ? 17.481 -7.418 -17.448 1.00 88.75 207 ASN A O 1
ATOM 1553 N N . LYS A 1 208 ? 15.805 -8.235 -18.681 1.00 93.25 208 LYS A N 1
ATOM 1554 C CA . LYS A 1 208 ? 15.019 -6.998 -18.687 1.00 93.25 208 LYS A CA 1
ATOM 1555 C C . LYS A 1 208 ? 13.574 -7.280 -18.320 1.00 93.25 208 LYS A C 1
ATOM 1557 O O . LYS A 1 208 ? 12.963 -8.188 -18.875 1.00 93.25 208 LYS A O 1
ATOM 1562 N N . VAL A 1 209 ? 13.031 -6.467 -17.423 1.00 93.44 209 VAL A N 1
ATOM 1563 C CA . VAL A 1 209 ? 11.608 -6.455 -17.071 1.00 93.44 209 VAL A CA 1
ATOM 1564 C C . VAL A 1 209 ? 11.052 -5.075 -17.368 1.00 93.44 209 VAL A C 1
ATOM 1566 O O . VAL A 1 209 ? 11.725 -4.070 -17.151 1.00 93.44 209 VAL A O 1
ATOM 1569 N N . VAL A 1 210 ? 9.821 -5.026 -17.863 1.00 93.94 210 VAL A N 1
ATOM 1570 C CA . VAL A 1 210 ? 9.077 -3.778 -18.020 1.00 93.94 210 VAL A CA 1
ATOM 1571 C C . VAL A 1 210 ? 8.085 -3.667 -16.873 1.00 93.94 210 VAL A C 1
ATOM 1573 O O . VAL A 1 210 ? 7.222 -4.527 -16.715 1.00 93.94 210 VAL A O 1
ATOM 1576 N N . VAL A 1 211 ? 8.216 -2.613 -16.072 1.00 93.69 211 VAL A N 1
ATOM 1577 C CA . VAL A 1 211 ? 7.306 -2.302 -14.967 1.00 93.69 211 VAL A CA 1
ATOM 1578 C C . VAL A 1 211 ? 6.418 -1.144 -15.391 1.00 93.69 211 VAL A C 1
ATOM 1580 O O . VAL A 1 211 ? 6.915 -0.061 -15.693 1.00 93.69 211 VAL A O 1
ATOM 1583 N N . ARG A 1 212 ? 5.102 -1.360 -15.416 1.00 94.44 212 ARG A N 1
ATOM 1584 C CA . ARG A 1 212 ? 4.133 -0.309 -15.734 1.00 94.44 212 ARG A CA 1
ATOM 1585 C C . ARG A 1 212 ? 3.656 0.381 -14.456 1.00 94.44 212 ARG A C 1
ATOM 1587 O O . ARG A 1 212 ? 3.276 -0.292 -13.504 1.00 94.44 212 ARG A O 1
ATOM 1594 N N . PHE A 1 213 ? 3.650 1.711 -14.442 1.00 93.38 213 PHE A N 1
ATOM 1595 C CA . PHE A 1 213 ? 3.292 2.518 -13.274 1.00 93.38 213 PHE A CA 1
ATOM 1596 C C . PHE A 1 213 ? 2.562 3.813 -13.676 1.00 93.38 213 PHE A C 1
ATOM 1598 O O . PHE A 1 213 ? 2.724 4.282 -14.803 1.00 93.38 213 PHE A O 1
ATOM 1605 N N . PRO A 1 214 ? 1.739 4.410 -12.797 1.00 92.94 214 PRO A N 1
ATOM 1606 C CA . PRO A 1 214 ? 1.106 5.697 -13.069 1.00 92.94 214 PRO A CA 1
ATOM 1607 C C . PRO A 1 214 ? 2.106 6.838 -12.840 1.00 92.94 214 PRO A C 1
ATOM 1609 O O . PRO A 1 214 ? 2.640 6.991 -11.742 1.00 92.94 214 PRO A O 1
ATOM 1612 N N . GLY A 1 215 ? 2.345 7.660 -13.862 1.00 86.88 215 GLY A N 1
ATOM 1613 C CA . GLY A 1 215 ? 3.280 8.789 -13.815 1.00 86.88 215 GLY A CA 1
ATOM 1614 C C . GLY A 1 215 ? 2.696 10.076 -13.222 1.00 86.88 215 GLY A C 1
ATOM 1615 O O . GLY A 1 215 ? 3.445 10.939 -12.779 1.00 86.88 215 GLY A O 1
ATOM 1616 N N . ARG A 1 216 ? 1.364 10.214 -13.175 1.00 82.06 216 ARG A N 1
ATOM 1617 C CA . ARG A 1 216 ? 0.690 11.411 -12.641 1.00 82.06 216 ARG A CA 1
ATOM 1618 C C . ARG A 1 216 ? 0.608 11.375 -11.110 1.00 82.06 216 ARG A C 1
ATOM 1620 O O . ARG A 1 216 ? 0.383 10.316 -10.530 1.00 82.06 216 ARG A O 1
ATOM 1627 N N . ASN A 1 217 ? 0.692 12.545 -10.476 1.00 76.75 217 ASN A N 1
ATOM 1628 C CA . ASN A 1 217 ? 0.499 12.735 -9.029 1.00 76.75 217 ASN A CA 1
ATOM 1629 C C . ASN A 1 217 ? -0.970 13.015 -8.667 1.00 76.75 217 ASN A C 1
ATOM 1631 O O . ASN A 1 217 ? -1.268 13.905 -7.877 1.00 76.75 217 ASN A O 1
ATOM 1635 N N . ASP A 1 218 ? -1.893 12.295 -9.298 1.00 82.69 218 ASP A N 1
ATOM 1636 C CA . ASP A 1 218 ? -3.311 12.353 -8.937 1.00 82.69 218 ASP A CA 1
ATOM 1637 C C . ASP A 1 218 ? -3.533 11.760 -7.535 1.00 82.69 218 ASP A C 1
ATOM 1639 O O . ASP A 1 218 ? -2.767 10.889 -7.120 1.00 82.69 218 ASP A O 1
ATOM 1643 N N . VAL A 1 219 ? -4.588 12.170 -6.823 1.00 81.19 219 VAL A N 1
ATOM 1644 C CA . VAL A 1 219 ? -4.921 11.639 -5.485 1.00 81.19 219 VAL A CA 1
ATOM 1645 C C . VAL A 1 219 ? -5.064 10.114 -5.506 1.00 81.19 219 VAL A C 1
ATOM 1647 O O . VAL A 1 219 ? -4.626 9.450 -4.570 1.00 81.19 219 VAL A O 1
ATOM 1650 N N . ALA A 1 220 ? -5.575 9.540 -6.600 1.00 83.81 220 ALA A N 1
ATOM 1651 C CA . ALA A 1 220 ? -5.681 8.091 -6.761 1.00 83.81 220 ALA A CA 1
ATOM 1652 C C . ALA A 1 220 ? -4.317 7.372 -6.880 1.00 83.81 220 ALA A C 1
ATOM 1654 O O . ALA A 1 220 ? -4.228 6.174 -6.620 1.00 83.81 220 ALA A O 1
ATOM 1655 N N . TRP A 1 221 ? -3.247 8.083 -7.262 1.00 85.69 221 TRP A N 1
ATOM 1656 C CA . TRP A 1 221 ? -1.942 7.509 -7.637 1.00 85.69 221 TRP A CA 1
ATOM 1657 C C . TRP A 1 221 ? -0.751 8.110 -6.875 1.00 85.69 221 TRP A C 1
ATOM 1659 O O . TRP A 1 221 ? 0.405 7.787 -7.177 1.00 85.69 221 TRP A O 1
ATOM 1669 N N . VAL A 1 222 ? -1.008 8.990 -5.903 1.00 82.44 222 VAL A N 1
ATOM 1670 C CA . VAL A 1 222 ? 0.018 9.763 -5.183 1.00 82.44 222 VAL A CA 1
ATOM 1671 C C . VAL A 1 222 ? 0.986 8.868 -4.405 1.00 82.44 222 VAL A C 1
ATOM 1673 O O . VAL A 1 222 ? 2.174 9.163 -4.332 1.00 82.44 222 VAL A O 1
ATOM 1676 N N . HIS A 1 223 ? 0.503 7.733 -3.895 1.00 83.75 223 HIS A N 1
ATOM 1677 C CA . HIS A 1 223 ? 1.313 6.757 -3.160 1.00 83.75 223 HIS A CA 1
ATOM 1678 C C . HIS A 1 223 ? 1.916 5.662 -4.048 1.00 83.75 223 HIS A C 1
ATOM 1680 O O . HIS A 1 223 ? 2.675 4.823 -3.565 1.00 83.75 223 HIS A O 1
ATOM 1686 N N . SER A 1 224 ? 1.604 5.640 -5.347 1.00 86.69 224 SER A N 1
ATOM 1687 C CA . SER A 1 224 ? 2.206 4.668 -6.258 1.00 86.69 224 SER A CA 1
ATOM 1688 C C . SER A 1 224 ? 3.664 5.038 -6.550 1.00 86.69 224 SER A C 1
ATOM 1690 O O . SER A 1 224 ? 3.929 6.211 -6.842 1.00 86.69 224 SER A O 1
ATOM 1692 N N . PRO A 1 225 ? 4.594 4.063 -6.569 1.00 87.69 225 PRO A N 1
ATOM 1693 C CA . PRO A 1 225 ? 5.990 4.311 -6.909 1.00 87.69 225 PRO A CA 1
ATOM 1694 C C . PRO A 1 225 ? 6.145 5.045 -8.241 1.00 87.69 225 PRO A C 1
ATOM 1696 O O . PRO A 1 225 ? 5.429 4.775 -9.210 1.00 87.69 225 PRO A O 1
ATOM 1699 N N . LYS A 1 226 ? 7.096 5.976 -8.275 1.00 90.94 226 LYS A N 1
ATOM 1700 C CA . LYS A 1 226 ? 7.506 6.704 -9.475 1.00 90.94 226 LYS A CA 1
ATOM 1701 C C . LYS A 1 226 ? 8.954 6.329 -9.745 1.00 90.94 226 LYS A C 1
ATOM 1703 O O . LYS A 1 226 ? 9.792 6.462 -8.857 1.00 90.94 226 LYS A O 1
ATOM 1708 N N . PHE A 1 227 ? 9.214 5.800 -10.935 1.00 93.75 227 PHE A N 1
ATOM 1709 C CA . PHE A 1 227 ? 10.546 5.344 -11.307 1.00 93.75 227 PHE A CA 1
ATOM 1710 C C . PHE A 1 227 ? 11.291 6.414 -12.088 1.00 93.75 227 PHE A C 1
ATOM 1712 O O . PHE A 1 227 ? 10.714 7.083 -12.946 1.00 93.75 227 PHE A O 1
ATOM 1719 N N . GLU A 1 228 ? 12.590 6.509 -11.837 1.00 93.81 228 GLU A N 1
ATOM 1720 C CA . GLU A 1 228 ? 13.486 7.417 -12.543 1.00 93.81 228 GLU A CA 1
ATOM 1721 C C . GLU A 1 228 ? 14.618 6.656 -13.228 1.00 93.81 228 GLU A C 1
ATOM 1723 O O . GLU A 1 228 ? 15.074 5.603 -12.776 1.00 93.81 228 GLU A O 1
ATOM 1728 N N . LYS A 1 229 ? 15.110 7.202 -14.341 1.00 93.12 229 LYS A N 1
ATOM 1729 C CA . LYS A 1 229 ? 16.253 6.625 -15.048 1.00 93.12 229 LYS A CA 1
ATOM 1730 C C . LYS A 1 229 ? 17.471 6.562 -14.120 1.00 93.12 229 LYS A C 1
ATOM 1732 O O . LYS A 1 229 ? 17.796 7.530 -13.444 1.00 93.12 229 LYS A O 1
ATOM 1737 N N . ASN A 1 230 ? 18.183 5.437 -14.154 1.00 93.88 230 ASN A N 1
ATOM 1738 C CA . ASN A 1 230 ? 19.327 5.081 -13.304 1.00 93.88 230 ASN A CA 1
ATOM 1739 C C . ASN A 1 230 ? 19.009 4.747 -11.838 1.00 93.88 230 ASN A C 1
ATOM 1741 O O . ASN A 1 230 ? 19.934 4.369 -11.111 1.00 93.88 230 ASN A O 1
ATOM 1745 N N . GLN A 1 231 ? 17.744 4.805 -11.412 1.00 93.00 231 GLN A N 1
ATOM 1746 C CA . GLN A 1 231 ? 17.335 4.341 -10.088 1.00 93.00 231 GLN A CA 1
ATOM 1747 C C . GLN A 1 231 ? 17.667 2.855 -9.907 1.00 93.00 231 GLN A C 1
ATOM 1749 O O . GLN A 1 231 ? 17.537 2.063 -10.843 1.00 93.00 231 GLN A O 1
ATOM 1754 N N . GLN A 1 232 ? 18.107 2.480 -8.707 1.00 91.31 232 GLN A N 1
ATOM 1755 C CA . GLN A 1 232 ? 18.427 1.103 -8.324 1.00 91.31 232 GLN A CA 1
ATOM 1756 C C . GLN A 1 232 ? 17.603 0.700 -7.108 1.00 91.31 232 GLN A C 1
ATOM 1758 O O . GLN A 1 232 ? 17.329 1.542 -6.253 1.00 91.31 232 GLN A O 1
ATOM 1763 N N . GLY A 1 233 ? 17.222 -0.571 -7.031 1.00 89.06 233 GLY A N 1
ATOM 1764 C CA . GLY A 1 233 ? 16.423 -1.075 -5.921 1.00 89.06 233 GLY A CA 1
ATOM 1765 C C . GLY A 1 233 ? 15.996 -2.526 -6.089 1.00 89.06 233 GLY A C 1
ATOM 1766 O O . GLY A 1 233 ? 16.470 -3.222 -6.995 1.00 89.06 233 GLY A O 1
ATOM 1767 N N . ILE A 1 234 ? 15.113 -2.930 -5.177 1.00 84.06 234 ILE A N 1
ATOM 1768 C CA . ILE A 1 234 ? 14.397 -4.208 -5.110 1.00 84.06 234 ILE A CA 1
ATOM 1769 C C . ILE A 1 234 ? 12.935 -4.026 -5.531 1.00 84.06 234 ILE A C 1
ATOM 1771 O O . ILE A 1 234 ? 12.399 -2.920 -5.279 1.00 84.06 234 ILE A O 1
#